Protein AF-A0AAV1FXI2-F1 (afdb_monomer)

InterPro domains:
  IPR043128 Reverse transcriptase/Diguanylate cyclase domain [G3DSA:3.30.70.270] (145-172)
  IPR043502 DNA/RNA polymerase superfamily [SSF56672] (122-181)

Foldseek 3Di:
DDDPPPPPFPWDWDFDWDDDVPQIDTDTDTDGPPDPDDDDDDVVCVSNVVDDDPDDDDPVNCCVVPVPVPDDLAADPDADEWAFDPDDDDDADDDDDPDPDDDCVVVVVVDPPDRWDWDWDDDPNDTDTDTPCVSVVVGTDDDDDDDDDPVRVVVVCPPPDDDDDDDNPPNVVNHHHDPNRD

Nearest PDB structures (foldseek):
  8xt3-assembly1_Lp  TM=1.790E-01  e=3.260E+00  Homo sapiens

Secondary structure (DSSP, 8-state):
-----------EEEEEEEEETTEEEEEEEEE-TT--S----HHHHHHTTSS-------HHHHHHH-TTTTSSS---SSPBPPPBPTT------------SS--TTTTTTTS-S---PEEEEEETTEEEEEE--HHHHHHB------PPPHHHHHHHTTT---------TTGGGGSPBPGGG-

Organism: Xyrichtys novacula (NCBI:txid13765)

Sequence (182 aa):
MDHCLAQVGHHSLSLESLCKGEQVIQEDLYVINDLHIALLSRPPSVKLNLVSRVDSVDKAEMEESYPELCQGLGKLQQPYTIKAKTRCYSFFRSLNIWSQSESPTKLKSQLNGILVWFCFCQKNGSVHICVDLTQLDKAVCREKYTLPSVEQTLGSLAGAQVFSKLDANRGFWQILLSPESA

Solvent-accessible surface area (backbone atoms only — not comparable to full-atom values): 12549 Å² total; per-residue (Å²): 137,85,75,94,63,81,74,79,64,79,62,49,79,45,81,43,79,48,73,55,90,92,46,74,46,80,47,82,40,77,47,58,82,92,64,91,68,92,82,79,55,68,71,62,34,39,76,62,68,75,47,78,85,88,76,82,89,48,72,68,61,46,40,70,76,36,55,72,80,72,47,82,66,59,72,54,94,60,61,47,71,72,48,66,45,99,87,61,75,93,77,82,66,89,80,84,82,86,78,94,70,89,73,76,69,79,57,58,79,74,49,87,81,74,70,62,56,73,47,79,46,77,56,97,91,40,83,40,84,42,72,65,50,70,69,56,60,72,32,41,54,80,80,86,78,82,73,76,51,72,67,57,54,52,58,76,46,62,90,64,89,80,88,86,89,85,79,72,76,65,56,76,73,16,51,43,64,27,80,93,56,103

Structure (mmCIF, N/CA/C/O backbone):
data_AF-A0AAV1FXI2-F1
#
_entry.id   AF-A0AAV1FXI2-F1
#
loop_
_atom_site.group_PDB
_atom_site.id
_atom_site.type_symbol
_atom_site.label_atom_id
_atom_site.label_alt_id
_atom_site.label_comp_id
_atom_site.label_asym_id
_atom_site.label_entity_id
_atom_site.label_seq_id
_atom_site.pdbx_PDB_ins_code
_atom_site.Cartn_x
_atom_site.Cartn_y
_atom_site.Cartn_z
_atom_site.occupancy
_atom_site.B_iso_or_equiv
_atom_site.auth_seq_id
_atom_site.auth_comp_id
_atom_site.auth_asym_id
_atom_site.auth_atom_id
_atom_site.pdbx_PDB_model_num
ATOM 1 N N . MET A 1 1 ? 12.561 19.015 -16.232 1.00 29.52 1 MET A N 1
ATOM 2 C CA . MET A 1 1 ? 12.193 20.301 -15.616 1.00 29.52 1 MET A CA 1
ATOM 3 C C . MET A 1 1 ? 11.199 19.985 -14.514 1.00 29.52 1 MET A C 1
ATOM 5 O O . MET A 1 1 ? 10.020 20.273 -14.619 1.00 29.52 1 MET A O 1
ATOM 9 N N . ASP A 1 2 ? 11.562 19.045 -13.646 1.00 32.09 2 ASP A N 1
ATOM 10 C CA . ASP A 1 2 ? 12.442 19.279 -12.490 1.00 32.09 2 AS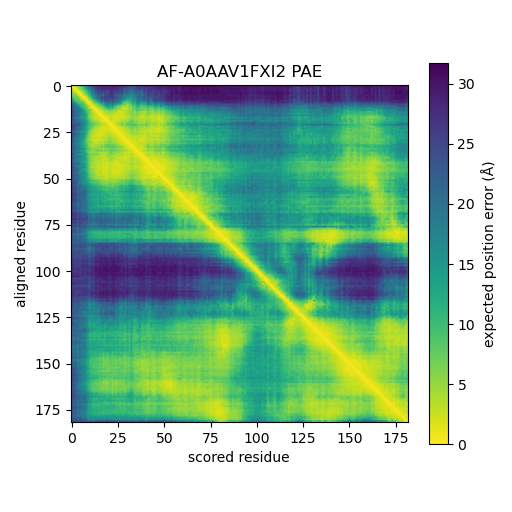P A CA 1
ATOM 11 C C . ASP A 1 2 ? 11.736 20.205 -11.534 1.00 32.09 2 ASP A C 1
ATOM 13 O O . ASP A 1 2 ? 11.795 21.405 -11.724 1.00 32.09 2 ASP A O 1
ATOM 17 N N . HIS A 1 3 ? 11.059 19.609 -10.560 1.00 26.67 3 HIS A N 1
ATOM 18 C CA . HIS A 1 3 ? 10.992 20.104 -9.197 1.00 26.67 3 HIS A CA 1
ATOM 19 C C . HIS A 1 3 ? 10.452 18.957 -8.335 1.00 26.67 3 HIS A C 1
ATOM 21 O O . HIS A 1 3 ? 9.265 18.869 -8.036 1.00 26.67 3 HIS A O 1
ATOM 27 N N . CYS A 1 4 ? 11.363 18.076 -7.905 1.00 29.17 4 CYS A N 1
ATOM 28 C CA . CYS A 1 4 ? 11.288 17.505 -6.562 1.00 29.17 4 CYS A CA 1
ATOM 29 C C . CYS A 1 4 ? 11.380 18.675 -5.573 1.00 29.17 4 CYS A C 1
ATOM 31 O O . CYS A 1 4 ? 12.429 18.931 -4.989 1.00 29.17 4 CYS A O 1
ATOM 33 N N . LEU A 1 5 ? 10.303 19.442 -5.445 1.00 26.62 5 LEU A N 1
ATOM 34 C CA . LEU A 1 5 ? 10.099 20.287 -4.290 1.00 26.62 5 LEU A CA 1
ATOM 35 C C . LEU A 1 5 ? 9.461 19.365 -3.265 1.00 26.62 5 LEU A C 1
ATOM 37 O O . LEU A 1 5 ? 8.271 19.068 -3.324 1.00 26.62 5 LEU A O 1
ATOM 41 N N . ALA A 1 6 ? 10.273 18.904 -2.318 1.00 31.06 6 ALA A N 1
ATOM 42 C CA . ALA A 1 6 ? 9.757 18.777 -0.972 1.00 31.06 6 ALA A CA 1
ATOM 43 C C . ALA A 1 6 ? 9.217 20.171 -0.623 1.00 31.06 6 ALA A C 1
ATOM 45 O O . ALA A 1 6 ? 9.979 21.056 -0.238 1.00 31.06 6 ALA A O 1
ATOM 46 N N . GLN A 1 7 ? 7.927 20.409 -0.879 1.00 29.94 7 GLN A N 1
ATOM 47 C CA . GLN A 1 7 ? 7.231 21.505 -0.237 1.00 29.94 7 GLN A CA 1
ATOM 48 C C . GLN A 1 7 ? 7.335 21.183 1.245 1.00 29.94 7 GLN A C 1
ATOM 50 O O . GLN A 1 7 ? 6.644 20.310 1.763 1.00 29.94 7 GLN A O 1
ATOM 55 N N . VAL A 1 8 ? 8.279 21.847 1.905 1.00 37.72 8 VAL A N 1
ATOM 56 C CA . VAL A 1 8 ? 8.239 22.057 3.341 1.00 37.72 8 VAL A CA 1
ATOM 57 C C . VAL A 1 8 ? 6.995 22.911 3.547 1.00 37.72 8 VAL A C 1
ATOM 59 O O . VAL A 1 8 ? 7.049 24.138 3.506 1.00 37.72 8 VAL A O 1
ATOM 62 N N . GLY A 1 9 ? 5.838 22.252 3.613 1.00 41.88 9 GLY A N 1
ATOM 63 C CA . GLY A 1 9 ? 4.614 22.890 4.045 1.00 41.88 9 GLY A CA 1
ATOM 64 C C . GLY A 1 9 ? 4.885 23.460 5.427 1.00 41.88 9 GLY A C 1
ATOM 65 O O . GLY A 1 9 ? 5.547 22.826 6.251 1.00 41.88 9 GLY A O 1
ATOM 66 N N . HIS A 1 10 ? 4.423 24.680 5.674 1.00 47.81 10 HIS A N 1
ATOM 67 C CA . HIS A 1 10 ? 4.333 25.213 7.025 1.00 47.81 10 HIS A CA 1
ATOM 68 C C . HIS A 1 10 ? 3.367 24.318 7.812 1.00 47.81 10 HIS A C 1
ATOM 70 O O . HIS A 1 10 ? 2.167 24.559 7.840 1.00 47.81 10 HIS A O 1
ATOM 76 N N . HIS A 1 11 ? 3.886 23.234 8.378 1.00 58.50 11 HIS A N 1
ATOM 77 C CA . HIS A 1 11 ? 3.138 22.326 9.226 1.00 58.50 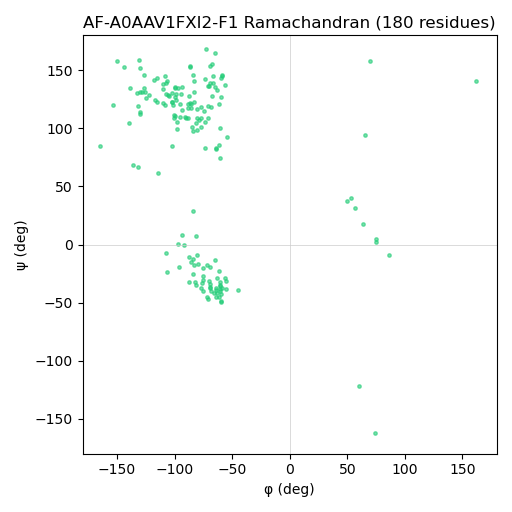11 HIS A CA 1
ATOM 78 C C . HIS A 1 11 ? 3.236 22.859 10.649 1.00 58.50 11 HIS A C 1
ATOM 80 O O . HIS A 1 11 ? 4.308 22.819 11.255 1.00 58.50 11 HIS A O 1
ATOM 86 N N . SER A 1 12 ? 2.139 23.395 11.177 1.00 68.88 12 SER A N 1
ATOM 87 C CA . SER A 1 12 ? 2.042 23.675 12.606 1.00 68.88 12 SER A CA 1
ATOM 88 C C . SER A 1 12 ? 1.530 22.428 13.315 1.00 68.88 12 SER A C 1
ATOM 90 O O . SER A 1 12 ? 0.505 21.861 12.932 1.00 68.88 12 SER A O 1
ATOM 92 N N . LEU A 1 13 ? 2.269 22.015 14.338 1.00 77.12 13 LEU A N 1
ATOM 93 C CA . LEU A 1 13 ? 1.831 21.038 15.323 1.00 77.12 13 LEU A CA 1
ATOM 94 C C . LEU A 1 13 ? 1.070 21.778 16.420 1.00 77.12 13 LEU A C 1
ATOM 96 O O . LEU A 1 13 ? 1.626 22.685 17.042 1.00 77.12 13 LEU A O 1
ATOM 100 N N . SER A 1 14 ? -0.183 21.402 16.648 1.00 78.19 14 SER A N 1
ATOM 101 C CA . SER A 1 14 ? -1.001 21.937 17.738 1.00 78.19 14 SER A CA 1
ATOM 102 C C . SER A 1 14 ? -1.678 20.797 18.485 1.00 78.19 14 SER A C 1
ATOM 104 O O . SER A 1 14 ? -2.303 19.938 17.867 1.00 78.19 14 SER A O 1
ATOM 106 N N . LEU A 1 15 ? -1.567 20.795 19.812 1.00 81.88 15 LEU A N 1
ATOM 107 C CA . LEU A 1 15 ? -2.304 19.861 20.655 1.00 81.88 15 LEU A CA 1
ATOM 108 C C . LEU A 1 15 ? -3.728 20.386 20.827 1.00 81.88 15 LEU A C 1
ATOM 110 O O . LEU A 1 15 ? -3.930 21.456 21.398 1.00 81.88 15 LEU A O 1
ATOM 114 N N . GLU A 1 16 ? -4.701 19.632 20.337 1.00 83.94 16 GLU A N 1
ATOM 115 C CA . GLU A 1 16 ? -6.100 20.052 20.306 1.00 83.94 16 GLU A CA 1
ATOM 116 C C . GLU A 1 16 ? -7.015 18.961 20.860 1.00 83.94 16 GLU A C 1
ATOM 118 O O . GLU A 1 16 ? -6.664 17.777 20.922 1.00 83.94 16 GLU A O 1
ATOM 123 N N . SER A 1 17 ? -8.210 19.375 21.285 1.00 86.62 17 SER A N 1
ATOM 124 C CA . SER A 1 17 ? -9.221 18.459 21.816 1.00 86.62 17 SER A CA 1
ATOM 125 C C . SER A 1 17 ? -10.203 18.047 20.722 1.00 86.62 17 SER A C 1
ATOM 127 O O . SER A 1 17 ? -10.894 18.885 20.147 1.00 86.62 17 SER A O 1
ATOM 129 N N . LEU A 1 18 ? -10.297 16.747 20.455 1.00 87.19 18 LEU A N 1
ATOM 130 C CA . LEU A 1 18 ? -11.258 16.157 19.525 1.00 87.19 18 LEU A CA 1
ATOM 131 C C . LEU A 1 18 ? -12.435 15.578 20.308 1.00 87.19 18 LEU A C 1
ATOM 133 O O . LEU A 1 18 ? -12.232 14.874 21.300 1.00 87.19 18 LEU A O 1
ATOM 137 N N . CYS A 1 19 ? -13.660 15.828 19.847 1.00 88.81 19 CYS A N 1
ATOM 138 C CA . CYS A 1 19 ? -14.868 15.344 20.506 1.00 88.81 19 CYS A CA 1
ATOM 139 C C . CYS A 1 19 ? -15.795 14.563 19.565 1.00 88.81 19 CYS A C 1
ATOM 141 O O . CYS A 1 19 ? -15.922 14.866 18.378 1.00 88.81 19 CYS A O 1
ATOM 143 N N . LYS A 1 20 ? -16.468 13.548 20.115 1.00 87.31 20 LYS A N 1
ATOM 144 C CA . LYS A 1 20 ? -17.561 12.809 19.468 1.00 87.31 20 LYS A CA 1
ATOM 145 C C . LYS A 1 20 ? -18.641 12.526 20.509 1.00 87.31 20 LYS A C 1
ATOM 147 O O . LYS A 1 20 ? -18.485 11.638 21.347 1.00 87.31 20 LYS A O 1
ATOM 152 N N . GLY A 1 21 ? -19.745 13.269 20.449 1.00 87.00 21 GLY A N 1
ATOM 153 C CA . GLY A 1 21 ? -20.761 13.224 21.504 1.00 87.00 21 GLY A CA 1
ATOM 154 C C . GLY A 1 21 ? -20.153 13.652 22.841 1.00 87.00 21 GLY A C 1
ATOM 155 O O . GLY A 1 21 ? -19.602 14.743 22.938 1.00 87.00 21 GLY A O 1
ATOM 156 N N . GLU A 1 22 ? -20.209 12.777 23.845 1.00 87.19 22 GLU A N 1
ATOM 157 C CA . GLU A 1 22 ? -19.657 13.026 25.187 1.00 87.19 22 GLU A CA 1
ATOM 158 C C . GLU A 1 22 ? -18.170 12.651 25.327 1.00 87.19 22 GLU A C 1
ATOM 160 O O . GLU A 1 22 ? -17.536 12.983 26.326 1.00 87.19 22 GLU A O 1
ATOM 165 N N . GLN A 1 23 ? -17.589 11.958 24.342 1.00 85.81 23 GLN A N 1
ATOM 166 C CA . GLN A 1 23 ? -16.185 11.549 24.392 1.00 85.81 23 GLN A CA 1
ATOM 167 C C . GLN A 1 23 ? -15.276 12.683 23.929 1.00 85.81 23 GLN A C 1
ATOM 169 O O . GLN A 1 23 ? -15.488 13.241 22.853 1.00 85.81 23 GLN A O 1
ATOM 174 N N . VAL A 1 24 ? -14.239 12.972 24.719 1.00 90.44 24 VAL A N 1
ATOM 175 C CA . VAL A 1 24 ? -13.224 13.993 24.436 1.00 90.44 24 VAL A CA 1
ATOM 176 C C . VAL A 1 24 ? -11.838 13.370 24.557 1.00 90.44 24 VAL A C 1
ATOM 178 O O . VAL A 1 24 ? -11.544 12.689 25.540 1.00 90.44 24 VAL A O 1
ATOM 181 N N . ILE A 1 25 ? -10.988 13.597 23.559 1.00 89.31 25 ILE A N 1
ATOM 182 C CA . ILE A 1 25 ? -9.597 13.130 23.527 1.00 89.31 25 ILE A CA 1
ATOM 183 C C . ILE A 1 25 ? -8.668 14.293 23.175 1.00 89.31 25 ILE A C 1
ATOM 185 O O . ILE A 1 25 ? -9.077 15.205 22.463 1.00 89.31 25 ILE A O 1
ATOM 189 N N . GLN A 1 26 ? -7.421 14.250 23.641 1.00 89.50 26 GLN A N 1
ATOM 190 C CA . GLN A 1 26 ? -6.379 15.202 23.247 1.00 89.50 26 GLN A CA 1
ATOM 191 C C . GLN A 1 26 ? -5.376 14.515 22.330 1.00 89.50 26 GLN A C 1
ATOM 193 O O . GLN A 1 26 ? -4.890 13.429 22.658 1.00 89.50 26 GLN A O 1
ATOM 198 N N . GLU A 1 27 ? -5.092 15.129 21.187 1.00 88.12 27 GLU A N 1
ATOM 199 C CA . GLU A 1 27 ? -4.187 14.589 20.172 1.00 88.12 27 GLU A CA 1
ATOM 200 C C . GLU A 1 27 ? -3.392 15.706 19.497 1.00 88.12 27 GLU A C 1
ATOM 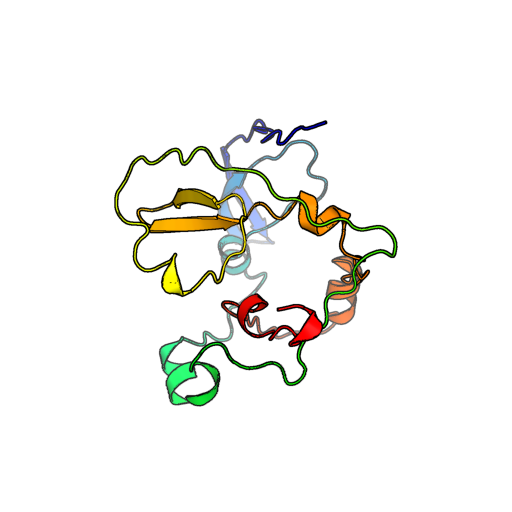202 O O . GLU A 1 27 ? -3.849 16.848 19.390 1.00 88.12 27 GLU A O 1
ATOM 207 N N . ASP A 1 28 ? -2.208 15.346 19.008 1.00 88.06 28 ASP A N 1
ATOM 208 C CA . ASP A 1 28 ? -1.392 16.229 18.186 1.00 88.06 28 ASP A CA 1
ATOM 209 C C . ASP A 1 28 ? -2.000 16.322 16.782 1.00 88.06 28 ASP A C 1
ATOM 211 O O . ASP A 1 28 ? -2.056 15.339 16.033 1.00 88.06 28 ASP A O 1
ATOM 215 N N . LEU A 1 29 ? -2.461 17.514 16.413 1.00 86.00 29 LEU A N 1
ATOM 216 C CA . LEU A 1 29 ? -2.959 17.806 15.077 1.00 86.00 29 LEU A CA 1
ATOM 217 C C . LEU A 1 29 ? -1.850 18.386 14.209 1.00 86.00 29 LEU A C 1
ATOM 219 O O . LEU A 1 29 ? -1.110 19.289 14.601 1.00 86.00 29 LEU A O 1
ATOM 223 N N . TYR A 1 30 ? -1.790 17.878 12.982 1.00 87.00 30 TYR A N 1
ATOM 224 C CA . TYR A 1 30 ? -0.957 18.423 11.924 1.00 87.00 30 TYR A CA 1
ATOM 225 C C . TYR A 1 30 ? -1.832 19.274 11.017 1.00 87.00 30 TYR A C 1
ATOM 227 O O . TYR A 1 30 ? -2.674 18.748 10.285 1.00 87.00 30 TYR A O 1
ATOM 235 N N . VAL A 1 31 ? -1.625 20.587 11.050 1.00 83.75 31 VAL A N 1
ATOM 236 C CA . VAL A 1 31 ? -2.315 21.496 10.134 1.00 83.75 31 VAL A CA 1
ATOM 237 C C . VAL A 1 31 ? -1.550 21.523 8.817 1.00 83.75 31 VAL A C 1
ATOM 239 O O . VAL A 1 31 ? -0.351 21.807 8.770 1.00 83.75 31 VAL A O 1
ATOM 242 N N . ILE A 1 32 ? -2.247 21.181 7.738 1.00 85.69 32 ILE A N 1
ATOM 243 C CA . ILE A 1 32 ? -1.722 21.221 6.376 1.00 85.69 32 ILE A CA 1
ATOM 244 C C . ILE A 1 32 ? -2.532 22.272 5.622 1.00 85.69 32 ILE A C 1
ATOM 246 O O . ILE A 1 32 ? -3.758 22.181 5.558 1.00 85.69 32 ILE A O 1
ATOM 250 N N . ASN A 1 33 ? -1.843 23.270 5.068 1.00 82.25 33 ASN A N 1
ATOM 251 C CA . ASN A 1 33 ? -2.479 24.289 4.237 1.00 82.25 33 ASN A CA 1
ATOM 252 C C . ASN A 1 33 ? -3.151 23.633 3.022 1.00 82.25 33 ASN A C 1
ATOM 254 O O . ASN A 1 33 ? -2.630 22.661 2.476 1.00 82.25 33 ASN A O 1
ATOM 258 N N . ASP A 1 34 ? -4.306 24.164 2.621 1.00 85.38 34 ASP A N 1
ATOM 259 C CA . ASP A 1 34 ? -5.096 23.694 1.472 1.00 85.38 34 ASP A CA 1
ATOM 260 C C . ASP A 1 34 ? -5.656 22.261 1.599 1.00 85.38 34 ASP A C 1
ATOM 262 O O . ASP A 1 34 ? -6.090 21.650 0.618 1.00 85.38 34 ASP A O 1
ATOM 266 N N . LEU A 1 35 ? -5.702 21.707 2.816 1.00 81.94 35 LEU A N 1
ATOM 267 C CA . LEU A 1 35 ? -6.336 20.415 3.063 1.00 81.94 35 LEU A CA 1
ATOM 268 C C . LEU A 1 35 ? -7.865 20.563 3.136 1.00 81.94 35 LEU A C 1
ATOM 270 O O . LEU A 1 35 ? -8.417 21.041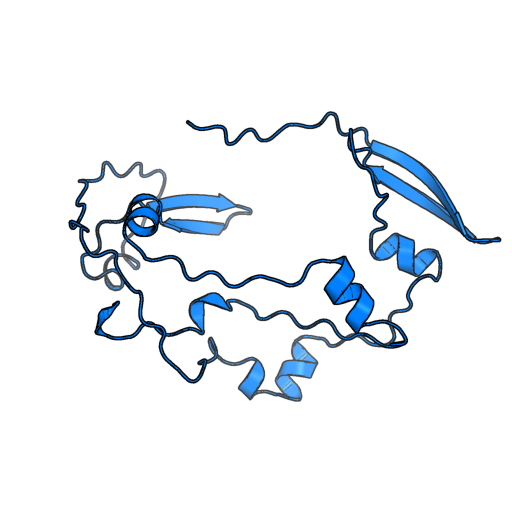 4.123 1.00 81.94 35 LEU A O 1
ATOM 274 N N . HIS A 1 36 ? -8.564 20.098 2.100 1.00 81.31 36 HIS A N 1
ATOM 275 C CA . HIS A 1 36 ? -10.029 20.166 2.027 1.00 81.31 36 HIS A CA 1
ATOM 276 C C . HIS A 1 36 ? -10.763 19.144 2.912 1.00 81.31 36 HIS A C 1
ATOM 278 O O . HIS A 1 36 ? -11.946 19.325 3.195 1.00 81.31 36 HIS A O 1
ATOM 284 N N . ILE A 1 37 ? -10.096 18.062 3.328 1.00 82.19 37 ILE A N 1
ATOM 285 C CA . ILE A 1 37 ? -10.697 16.973 4.109 1.00 82.19 37 ILE A CA 1
ATOM 286 C C . ILE A 1 37 ? -9.800 16.663 5.303 1.00 82.19 37 ILE A C 1
ATOM 288 O O . ILE A 1 37 ? -8.653 16.251 5.134 1.00 82.19 37 ILE A O 1
ATOM 292 N N . ALA A 1 38 ? -10.340 16.816 6.512 1.00 84.12 38 ALA A N 1
ATOM 293 C CA . ALA A 1 38 ? -9.650 16.413 7.728 1.00 84.12 38 ALA A CA 1
ATOM 294 C C . ALA A 1 38 ? -9.511 14.8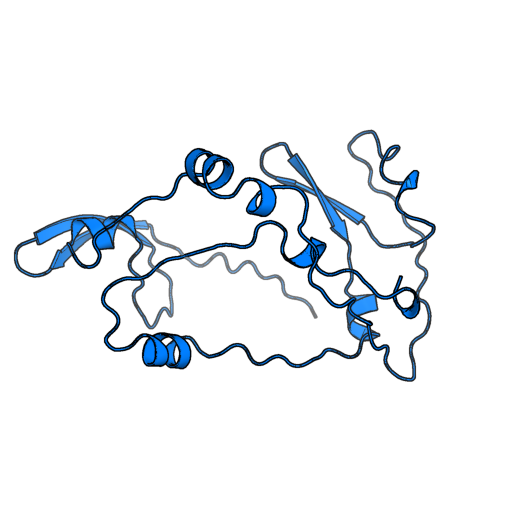84 7.775 1.00 84.12 38 ALA A C 1
ATOM 296 O O . ALA A 1 38 ? -10.493 14.152 7.638 1.00 84.12 38 ALA A O 1
ATOM 297 N N . LEU A 1 39 ? -8.287 14.403 7.983 1.00 86.75 39 LEU A N 1
ATOM 298 C CA . LEU A 1 39 ? -7.995 12.980 8.110 1.00 86.75 39 LEU A CA 1
ATOM 299 C C . LEU A 1 39 ? -7.734 12.641 9.572 1.00 86.75 39 LEU A C 1
ATOM 301 O O . LEU A 1 39 ? -6.884 13.250 10.218 1.00 86.75 39 LEU A O 1
ATOM 305 N N . LEU A 1 40 ? -8.442 11.633 10.076 1.00 87.62 40 LEU A N 1
ATOM 306 C CA . LEU A 1 40 ? -8.230 11.119 11.419 1.00 87.62 40 LEU A CA 1
ATOM 307 C C . LEU A 1 40 ? -7.374 9.855 11.359 1.00 87.62 40 LEU A C 1
ATOM 309 O O . LEU A 1 40 ? -7.685 8.904 10.640 1.00 87.62 40 LEU A O 1
ATOM 313 N N . SER A 1 41 ? -6.283 9.833 12.120 1.00 87.12 41 SER A N 1
ATOM 314 C CA . SER A 1 41 ? -5.426 8.654 12.190 1.00 87.12 41 SER A CA 1
ATOM 315 C C . SER A 1 41 ? -6.096 7.529 12.993 1.00 87.12 41 SER A C 1
ATOM 317 O O . SER A 1 41 ? -7.128 7.705 13.653 1.00 87.12 41 SER A O 1
ATOM 319 N N . ARG A 1 42 ? -5.517 6.325 12.929 1.00 85.00 42 ARG A N 1
ATOM 320 C CA . ARG A 1 42 ? -6.075 5.147 13.605 1.00 85.00 42 ARG A CA 1
ATOM 321 C C . ARG A 1 42 ? -6.193 5.321 15.131 1.00 85.00 42 ARG A C 1
ATOM 323 O O . ARG A 1 42 ? -7.271 5.022 15.636 1.00 85.00 42 ARG A O 1
ATOM 330 N N . PRO A 1 43 ? -5.161 5.763 15.881 1.00 88.00 43 PRO A N 1
ATOM 331 C CA . PRO A 1 43 ? -5.262 5.824 17.343 1.00 88.00 43 PRO A CA 1
ATOM 332 C C . PRO A 1 43 ? -6.398 6.737 17.852 1.00 88.00 43 PRO A C 1
ATOM 334 O O . PRO A 1 43 ? -7.212 6.248 18.637 1.00 88.00 43 PRO A O 1
ATOM 337 N N . PRO A 1 44 ? -6.556 7.983 17.362 1.00 88.88 44 PRO A N 1
ATOM 338 C CA . PRO A 1 44 ? -7.694 8.837 17.707 1.00 88.88 44 PRO A CA 1
ATOM 339 C C . PRO A 1 44 ? -9.045 8.231 17.304 1.00 88.88 44 PRO A C 1
ATOM 341 O O . PRO A 1 44 ? -10.000 8.289 18.074 1.00 88.88 44 PRO A O 1
ATOM 344 N N . SER A 1 45 ? -9.124 7.592 16.128 1.00 90.38 45 SER A N 1
ATOM 345 C CA . SER A 1 45 ? -10.358 6.943 15.653 1.00 90.38 45 SER A CA 1
ATOM 346 C C . SER A 1 45 ? -10.830 5.827 16.586 1.00 90.38 45 SER A C 1
ATOM 348 O O . SER A 1 45 ? -12.030 5.672 16.811 1.00 90.38 45 SER A O 1
ATOM 350 N N . VAL A 1 46 ? -9.891 5.062 17.148 1.00 89.62 46 VAL A N 1
ATOM 351 C CA . VAL A 1 46 ? -10.195 4.010 18.126 1.00 89.62 46 VAL A CA 1
ATOM 352 C C . VAL A 1 46 ? -10.602 4.616 19.467 1.00 89.62 46 VAL A C 1
ATOM 354 O O . VAL A 1 46 ? -11.611 4.203 20.031 1.00 89.62 46 VAL A O 1
ATOM 357 N N . LYS A 1 47 ? -9.879 5.633 19.957 1.00 89.88 47 LYS A N 1
ATOM 358 C CA . LYS A 1 47 ? -10.214 6.312 21.222 1.00 89.88 47 LYS A CA 1
ATOM 359 C C . LYS A 1 47 ? -11.602 6.972 21.188 1.00 89.88 47 LYS A C 1
ATOM 361 O O . LYS A 1 47 ? -12.312 6.928 22.184 1.00 89.88 47 LYS A O 1
ATOM 366 N N . LEU A 1 48 ? -12.008 7.521 20.039 1.00 90.19 48 LEU A N 1
ATOM 367 C CA . LEU A 1 48 ? -13.348 8.084 19.799 1.00 90.19 48 LEU A CA 1
ATOM 368 C C . LEU A 1 48 ? -14.412 7.028 19.455 1.00 90.19 48 LEU A C 1
ATOM 370 O O . LEU A 1 48 ? -15.521 7.375 19.037 1.00 90.19 48 LEU A O 1
ATOM 374 N N . ASN A 1 49 ? -14.087 5.735 19.553 1.00 89.56 49 ASN A N 1
ATOM 375 C CA . ASN A 1 49 ? -14.986 4.632 19.210 1.00 89.56 49 ASN A CA 1
ATOM 376 C C . ASN A 1 49 ? -15.631 4.796 17.818 1.00 89.56 49 ASN A C 1
ATOM 378 O O . ASN A 1 49 ? -16.822 4.547 17.627 1.00 89.56 49 ASN A O 1
ATOM 382 N N . LEU A 1 50 ? -14.878 5.315 16.843 1.00 88.19 50 LEU A N 1
ATOM 383 C CA . LEU A 1 50 ? -15.291 5.364 15.435 1.00 88.19 50 LEU A CA 1
ATOM 384 C C . LEU A 1 50 ? -15.033 4.022 14.752 1.00 88.19 50 LEU A C 1
ATOM 386 O O . LEU A 1 50 ? -15.811 3.603 13.904 1.00 88.19 50 LEU A O 1
ATOM 390 N N . VAL A 1 51 ? -13.952 3.352 15.149 1.00 88.56 51 VAL A N 1
ATOM 391 C CA . VAL A 1 51 ? -13.574 2.018 14.684 1.00 88.56 51 VAL A CA 1
ATOM 392 C C . VAL A 1 51 ? -13.072 1.227 15.885 1.00 88.56 51 VAL A C 1
ATOM 394 O O . VAL A 1 51 ? -12.269 1.738 16.662 1.00 88.56 51 VAL A O 1
ATOM 397 N N . SER A 1 52 ? -13.503 -0.022 16.029 1.00 87.69 52 SER A N 1
ATOM 398 C CA . SER A 1 52 ? -12.967 -0.955 17.020 1.00 87.69 52 SER A CA 1
ATOM 399 C C . SER A 1 52 ? -12.094 -2.006 16.334 1.00 87.69 52 SER A C 1
ATOM 401 O O . SER A 1 52 ? -12.389 -2.474 15.233 1.00 87.69 52 SER A O 1
ATOM 403 N N . ARG A 1 53 ? -10.975 -2.373 16.968 1.00 84.06 53 ARG A N 1
ATOM 404 C CA . ARG A 1 53 ? -10.162 -3.504 16.509 1.00 84.06 53 ARG A CA 1
ATOM 405 C C . ARG A 1 53 ? -10.826 -4.779 17.012 1.00 84.06 53 ARG A C 1
ATOM 407 O O . ARG A 1 53 ? -10.817 -5.028 18.210 1.00 84.06 53 ARG A O 1
ATOM 414 N N . VAL A 1 54 ? -11.422 -5.529 16.092 1.00 86.00 54 VAL A N 1
ATOM 415 C CA . VAL A 1 54 ? -12.070 -6.813 16.396 1.00 86.00 54 VAL A CA 1
ATOM 416 C C . VAL A 1 54 ? -11.026 -7.903 16.613 1.00 86.00 54 VAL A C 1
ATOM 418 O O . VAL A 1 54 ? -11.173 -8.703 17.526 1.00 86.00 54 VAL A O 1
ATOM 421 N N . ASP A 1 55 ? -9.964 -7.898 15.802 1.00 83.44 55 ASP A N 1
ATOM 422 C CA . ASP A 1 55 ? -8.922 -8.917 15.854 1.00 83.44 55 ASP A CA 1
ATOM 423 C C . ASP A 1 55 ? -7.547 -8.367 15.428 1.00 83.44 55 ASP A C 1
ATOM 425 O O . ASP A 1 55 ? -7.437 -7.339 14.735 1.00 83.44 55 ASP A O 1
ATOM 429 N N . SER A 1 56 ? -6.487 -9.042 15.862 1.00 82.75 56 SER A N 1
ATOM 430 C CA . SER A 1 56 ? -5.103 -8.816 15.457 1.00 82.75 56 SER A CA 1
ATOM 431 C C . SER A 1 56 ? -4.448 -10.121 15.058 1.00 82.75 56 SER A C 1
ATOM 433 O O . SER A 1 56 ? -4.150 -10.927 15.922 1.00 82.75 56 SER A O 1
ATOM 435 N N . VAL A 1 57 ? -4.130 -10.259 13.773 1.00 80.38 57 VAL A N 1
ATOM 436 C CA . VAL A 1 57 ? -3.304 -11.370 13.302 1.00 80.38 57 VAL A CA 1
ATOM 437 C C . VAL A 1 57 ? -1.837 -10.995 13.456 1.00 80.38 57 VAL A C 1
ATOM 439 O O . VAL A 1 57 ? -1.371 -10.037 12.821 1.00 80.38 57 VAL A O 1
ATOM 442 N N . ASP A 1 58 ? -1.121 -11.750 14.281 1.00 83.44 58 ASP A N 1
ATOM 443 C CA . ASP A 1 58 ? 0.327 -11.637 14.402 1.00 83.44 58 ASP A CA 1
ATOM 444 C C . ASP A 1 58 ? 1.039 -12.498 13.356 1.00 83.44 58 ASP A C 1
ATOM 446 O O . ASP A 1 58 ? 0.541 -13.520 12.881 1.00 83.44 58 ASP A O 1
ATOM 450 N N . LYS A 1 59 ? 2.259 -12.092 12.986 1.00 79.19 59 LYS A N 1
ATOM 451 C CA . LYS A 1 59 ? 3.044 -12.809 11.970 1.00 79.19 59 LYS A CA 1
ATOM 452 C C . LYS A 1 59 ? 3.305 -14.266 12.367 1.00 79.19 59 LYS A C 1
ATOM 454 O O . LYS A 1 59 ? 3.275 -15.128 11.500 1.00 79.19 59 LYS A O 1
ATOM 459 N N . ALA A 1 60 ? 3.544 -14.521 13.655 1.00 82.81 60 ALA A N 1
ATOM 460 C CA . ALA A 1 60 ? 3.816 -15.860 14.173 1.00 82.81 60 ALA A CA 1
ATOM 461 C C . ALA A 1 60 ? 2.607 -16.795 14.004 1.00 82.81 60 ALA A C 1
ATOM 463 O O . ALA A 1 60 ? 2.756 -17.898 13.490 1.00 82.81 60 ALA A O 1
ATOM 464 N N . GLU A 1 61 ? 1.406 -16.318 14.339 1.00 82.94 61 GLU A N 1
ATOM 465 C CA . GLU A 1 61 ? 0.159 -17.073 14.163 1.00 82.94 61 GLU A CA 1
ATOM 466 C C . GLU A 1 61 ? -0.127 -17.346 12.683 1.00 82.94 61 GLU A C 1
ATOM 468 O O . GLU A 1 61 ? -0.589 -18.427 12.312 1.00 82.94 61 GLU A O 1
ATOM 473 N N . MET A 1 62 ? 0.188 -16.376 11.818 1.00 81.69 62 MET A N 1
ATOM 474 C CA . MET A 1 62 ? 0.035 -16.531 10.374 1.00 81.69 62 MET A CA 1
ATOM 475 C C . MET A 1 62 ? 1.032 -17.540 9.791 1.00 81.69 62 MET A C 1
ATOM 477 O O . MET A 1 62 ? 0.673 -18.290 8.890 1.00 81.69 62 MET A O 1
ATOM 481 N N . GLU A 1 63 ? 2.265 -17.578 10.300 1.00 83.31 63 GLU A N 1
ATOM 482 C CA . GLU A 1 63 ? 3.287 -18.565 9.922 1.00 83.31 63 GLU A CA 1
ATOM 483 C C . GLU A 1 63 ? 2.947 -19.977 10.412 1.00 83.31 63 GLU A C 1
ATOM 485 O O . GLU A 1 63 ? 3.232 -20.943 9.707 1.00 83.31 63 GLU A O 1
ATOM 490 N N . GLU A 1 64 ? 2.310 -20.105 11.576 1.00 85.81 64 GLU A N 1
ATOM 491 C CA . GLU A 1 64 ? 1.823 -21.386 12.094 1.00 85.81 64 GLU A CA 1
ATOM 492 C C . GLU A 1 64 ? 0.613 -21.894 11.300 1.00 85.81 64 GLU A C 1
ATOM 494 O O . GLU A 1 64 ? 0.579 -23.049 10.874 1.00 85.81 64 GLU A O 1
ATOM 499 N N . SER A 1 65 ? -0.364 -21.019 11.055 1.00 87.81 65 SER A N 1
ATOM 500 C CA . SER A 1 65 ? -1.616 -21.381 10.380 1.00 87.81 65 SER A CA 1
ATOM 501 C C . SER A 1 65 ? -1.447 -21.551 8.867 1.00 87.81 65 SER A C 1
ATOM 503 O O . SER A 1 65 ? -2.127 -22.371 8.252 1.00 87.81 65 SER A O 1
ATOM 505 N N . TYR A 1 66 ? -0.544 -20.778 8.254 1.00 85.44 66 TYR A N 1
ATOM 506 C CA . TYR A 1 66 ? -0.300 -20.746 6.810 1.00 85.44 66 TYR A CA 1
ATOM 507 C C . TYR A 1 66 ? 1.207 -20.726 6.503 1.00 85.44 66 TYR A C 1
ATOM 509 O O . TYR A 1 66 ? 1.731 -19.736 5.977 1.00 85.44 66 TYR A O 1
ATOM 517 N N . PRO A 1 67 ? 1.925 -21.828 6.774 1.00 81.88 67 PRO A N 1
ATOM 518 C CA . PRO A 1 67 ? 3.380 -21.873 6.645 1.00 81.88 67 PRO A CA 1
ATOM 519 C C . PRO A 1 67 ? 3.869 -21.583 5.222 1.00 81.88 67 PRO A C 1
ATOM 521 O O . PRO A 1 67 ? 4.915 -20.965 5.053 1.00 81.88 67 PRO A O 1
ATOM 524 N N . GLU A 1 68 ? 3.109 -21.962 4.191 1.00 80.62 68 GLU A N 1
ATOM 525 C CA . GLU A 1 68 ? 3.465 -21.694 2.790 1.00 80.62 68 GLU A CA 1
ATOM 526 C C . GLU A 1 68 ? 3.239 -20.231 2.372 1.00 80.62 68 GLU A C 1
ATOM 528 O O . GLU A 1 68 ? 3.932 -19.732 1.488 1.00 80.62 68 GLU A O 1
ATOM 533 N N . LEU A 1 69 ? 2.305 -19.519 3.014 1.00 77.56 69 LEU A N 1
ATOM 534 C CA . LEU A 1 69 ? 1.936 -18.145 2.647 1.00 77.56 69 LEU A CA 1
ATOM 535 C C . LEU A 1 69 ? 3.051 -17.143 2.976 1.00 77.56 69 LEU A C 1
ATOM 537 O O . LEU A 1 69 ? 3.228 -16.144 2.279 1.00 77.56 69 LEU A O 1
ATOM 541 N N . CYS A 1 70 ? 3.811 -17.423 4.033 1.00 69.00 70 CYS A N 1
ATOM 542 C CA . CYS A 1 70 ? 4.874 -16.558 4.541 1.00 69.00 70 CYS A CA 1
ATOM 543 C C . CYS A 1 70 ? 6.278 -16.950 4.048 1.00 69.00 70 CYS A C 1
ATOM 545 O O . CYS A 1 70 ? 7.259 -16.310 4.439 1.00 69.00 70 CYS A O 1
ATOM 547 N N . GLN A 1 71 ? 6.406 -17.993 3.221 1.00 71.44 71 GLN A N 1
ATOM 548 C CA . GLN A 1 71 ? 7.699 -18.512 2.773 1.00 71.44 71 GLN A CA 1
ATOM 549 C C . GLN A 1 71 ? 8.090 -18.012 1.377 1.00 71.44 71 GLN A C 1
ATOM 551 O O . GLN A 1 71 ? 7.367 -18.142 0.391 1.00 71.44 71 GLN A O 1
ATOM 556 N N . GLY A 1 72 ? 9.314 -17.488 1.277 1.00 72.38 72 GLY A N 1
ATOM 557 C CA . GLY A 1 72 ? 9.887 -17.011 0.020 1.00 72.38 72 GLY A CA 1
ATOM 558 C C . GLY A 1 72 ? 9.301 -15.678 -0.452 1.00 72.38 72 GLY A C 1
ATOM 559 O O . GLY A 1 72 ? 8.744 -14.904 0.319 1.00 72.38 72 GLY A O 1
ATOM 560 N N . LEU A 1 73 ? 9.495 -15.377 -1.738 1.00 68.50 73 LEU A N 1
ATOM 561 C CA . LEU A 1 73 ? 8.916 -14.186 -2.363 1.00 68.50 73 LEU A CA 1
ATOM 562 C C . LEU A 1 73 ? 7.472 -14.430 -2.822 1.00 68.50 73 LEU A C 1
ATOM 564 O O . LEU A 1 73 ? 6.793 -13.472 -3.137 1.00 68.50 73 LEU A O 1
ATOM 568 N N . GLY A 1 74 ? 6.989 -15.674 -2.867 1.00 70.56 74 GLY A N 1
ATOM 569 C CA . GLY A 1 74 ? 5.799 -16.012 -3.648 1.00 70.56 74 GLY A CA 1
ATOM 570 C C . GLY A 1 74 ? 6.070 -15.926 -5.158 1.00 70.56 74 GLY A C 1
ATOM 571 O O . GLY A 1 74 ? 7.031 -15.299 -5.609 1.00 70.56 74 GLY A O 1
ATOM 572 N N . LYS A 1 75 ? 5.256 -16.612 -5.962 1.00 69.38 75 LYS A N 1
ATOM 573 C CA . LYS A 1 75 ? 5.316 -16.548 -7.430 1.00 69.38 75 LYS A CA 1
ATOM 574 C C . LYS A 1 75 ? 3.916 -16.290 -7.957 1.00 69.38 75 LYS A C 1
ATOM 576 O O . LYS A 1 75 ? 3.044 -17.146 -7.818 1.00 69.38 75 LYS A O 1
ATOM 581 N N . LEU A 1 76 ? 3.703 -15.129 -8.570 1.00 77.94 76 LEU A N 1
ATOM 582 C CA . LEU A 1 76 ? 2.492 -14.917 -9.357 1.00 77.94 76 LEU A CA 1
ATOM 583 C C . LEU A 1 76 ? 2.567 -15.791 -10.615 1.00 77.94 76 LEU A C 1
ATOM 585 O O . LEU A 1 76 ? 3.635 -15.957 -11.201 1.00 77.94 76 LEU A O 1
ATOM 589 N N . GLN A 1 77 ? 1.442 -16.407 -10.989 1.00 71.25 77 GLN A N 1
ATOM 590 C CA . GLN A 1 77 ? 1.427 -17.538 -11.927 1.00 71.25 77 GLN A CA 1
ATOM 591 C C . GLN A 1 77 ? 1.960 -17.226 -13.331 1.00 71.25 77 GLN A C 1
ATOM 593 O O . GLN A 1 77 ? 2.361 -18.147 -14.038 1.00 71.25 77 GLN A O 1
ATOM 598 N N . GLN A 1 78 ? 1.961 -15.962 -13.753 1.00 83.00 78 GLN A N 1
ATOM 599 C CA . GLN A 1 78 ? 2.329 -15.587 -15.114 1.00 83.00 78 GLN A CA 1
ATOM 600 C C . GLN A 1 78 ? 3.503 -14.605 -15.114 1.00 83.00 78 GLN A C 1
ATOM 602 O O . GLN A 1 78 ? 3.439 -13.592 -14.411 1.00 83.00 78 GLN A O 1
ATOM 607 N N . PRO A 1 79 ? 4.569 -14.884 -15.890 1.00 86.75 79 PRO A N 1
ATOM 608 C CA . PRO A 1 79 ? 5.642 -13.927 -16.081 1.00 86.75 79 PRO A CA 1
ATOM 609 C C . PRO A 1 79 ? 5.127 -12.709 -16.854 1.00 86.75 79 PRO A C 1
ATOM 611 O O . PRO A 1 79 ? 4.287 -12.820 -17.747 1.00 86.75 79 PRO A O 1
ATOM 614 N N . TYR A 1 80 ? 5.653 -11.541 -16.518 1.00 88.81 80 TYR A N 1
ATOM 615 C CA . TYR A 1 80 ? 5.319 -10.276 -17.143 1.00 88.81 80 TYR A CA 1
ATOM 616 C C . TYR A 1 80 ? 6.313 -9.945 -18.259 1.00 88.81 80 TYR A C 1
ATOM 618 O O . TYR A 1 80 ? 7.528 -9.952 -18.051 1.00 88.81 80 TYR A O 1
ATOM 626 N N . THR A 1 81 ? 5.793 -9.616 -19.440 1.00 90.56 81 THR A N 1
ATOM 627 C CA . THR A 1 81 ? 6.597 -9.189 -20.591 1.00 90.56 81 THR A CA 1
ATOM 628 C C . THR A 1 81 ? 6.545 -7.671 -20.736 1.00 90.56 81 THR A C 1
ATOM 630 O O . THR A 1 81 ? 5.484 -7.084 -20.961 1.00 90.56 81 THR A O 1
ATOM 633 N N . ILE A 1 82 ? 7.706 -7.025 -20.656 1.00 89.62 82 ILE A N 1
ATOM 634 C CA . ILE A 1 82 ? 7.861 -5.584 -20.838 1.00 89.62 82 ILE A CA 1
ATOM 635 C C . ILE A 1 82 ? 7.799 -5.264 -22.333 1.00 89.62 82 ILE A C 1
ATOM 637 O O . ILE A 1 82 ? 8.644 -5.676 -23.123 1.00 89.62 82 ILE A O 1
ATOM 641 N N . LYS A 1 83 ? 6.808 -4.468 -22.735 1.00 89.94 83 LYS A N 1
ATOM 642 C CA . LYS A 1 83 ? 6.670 -3.999 -24.119 1.00 89.94 83 LYS A CA 1
ATOM 643 C C . LYS A 1 83 ? 7.501 -2.731 -24.318 1.00 89.94 83 LYS A C 1
ATOM 645 O O . LYS A 1 83 ? 7.253 -1.729 -23.653 1.00 89.94 83 LYS A O 1
ATOM 650 N N . ALA A 1 84 ? 8.453 -2.736 -25.247 1.00 87.25 84 ALA A N 1
ATOM 651 C CA . ALA A 1 84 ? 9.188 -1.534 -25.649 1.00 87.25 84 ALA A CA 1
ATOM 652 C C . ALA A 1 84 ? 8.448 -0.765 -26.761 1.00 87.25 84 ALA A C 1
ATOM 654 O O . ALA A 1 84 ? 7.710 -1.350 -27.557 1.00 87.25 84 ALA A O 1
ATOM 655 N N . LYS A 1 85 ? 8.645 0.555 -26.841 1.00 86.81 85 LYS A N 1
ATOM 656 C CA . LYS A 1 85 ? 8.161 1.367 -27.969 1.00 86.81 85 LYS A CA 1
ATOM 657 C C . LYS A 1 85 ? 8.925 1.001 -29.249 1.00 86.81 85 LYS A C 1
ATOM 659 O O . LYS A 1 85 ? 10.071 0.572 -29.218 1.00 86.81 85 LYS A O 1
ATOM 664 N N . THR A 1 86 ? 8.314 1.233 -30.409 1.00 75.88 86 THR A N 1
ATOM 665 C CA . THR A 1 86 ? 8.850 0.821 -31.724 1.00 75.88 86 THR A CA 1
ATOM 666 C C . THR A 1 86 ? 10.167 1.514 -32.123 1.00 75.88 86 THR A C 1
ATOM 668 O O . THR A 1 86 ? 10.815 1.098 -33.075 1.00 75.88 86 THR A O 1
ATOM 671 N N . ARG A 1 87 ? 10.576 2.587 -31.429 1.00 73.12 87 ARG A N 1
ATOM 672 C CA . ARG A 1 87 ? 11.811 3.353 -31.695 1.00 73.12 87 ARG A CA 1
ATOM 673 C C . ARG A 1 87 ? 12.599 3.591 -30.406 1.00 73.12 87 ARG A C 1
ATOM 675 O O . ARG A 1 87 ? 12.707 4.724 -29.939 1.00 73.12 87 ARG A O 1
ATOM 682 N N . CYS A 1 88 ? 13.115 2.515 -29.826 1.00 63.97 88 CYS A N 1
ATOM 683 C CA . CYS A 1 88 ? 13.966 2.559 -28.639 1.00 63.97 88 CYS A CA 1
ATOM 684 C C . CYS A 1 88 ? 15.395 2.175 -29.009 1.00 63.97 88 CYS A C 1
ATOM 686 O O . CYS A 1 88 ? 15.600 1.219 -29.750 1.00 63.97 88 CYS A O 1
ATOM 688 N N . TYR A 1 89 ? 16.372 2.892 -28.461 1.00 68.81 89 TYR A N 1
ATOM 689 C CA . TYR A 1 89 ? 17.786 2.551 -28.592 1.00 68.81 89 TYR A CA 1
ATOM 690 C C . TYR A 1 89 ? 18.340 2.208 -27.219 1.00 68.81 89 TYR A C 1
ATOM 692 O O . TYR A 1 89 ? 17.977 2.846 -26.226 1.00 68.81 89 TYR A O 1
ATOM 700 N N . SER A 1 90 ? 19.233 1.225 -27.170 1.00 64.44 90 SER A N 1
ATOM 701 C CA . SER A 1 90 ? 19.971 0.903 -25.956 1.00 64.44 90 SER A CA 1
ATOM 702 C C . SER A 1 90 ? 20.802 2.112 -25.538 1.00 64.44 90 SER A C 1
ATOM 704 O O . SER A 1 90 ? 21.633 2.608 -26.299 1.00 64.44 90 SER A O 1
ATOM 706 N N . PHE A 1 91 ? 20.551 2.613 -24.332 1.00 61.12 91 PHE A N 1
ATOM 707 C CA . PHE A 1 91 ? 21.275 3.745 -23.773 1.00 61.12 91 PHE A CA 1
ATOM 708 C C . PHE A 1 91 ? 22.333 3.227 -22.803 1.00 61.12 91 PHE A C 1
ATOM 710 O O . PHE A 1 91 ? 22.003 2.717 -21.736 1.00 61.12 91 PHE A O 1
ATOM 717 N N . PHE A 1 92 ? 23.602 3.377 -23.172 1.00 57.25 92 PHE A N 1
ATOM 718 C CA . PHE A 1 92 ? 24.732 3.033 -22.317 1.00 57.25 92 PHE A CA 1
ATOM 719 C C . PHE A 1 92 ? 25.406 4.318 -21.847 1.00 57.25 92 PHE A C 1
ATOM 721 O O . PHE A 1 92 ? 25.892 5.105 -22.660 1.00 57.25 92 PHE A O 1
ATOM 728 N N . ARG A 1 93 ? 25.450 4.539 -20.531 1.00 54.94 93 ARG A N 1
ATOM 729 C CA . ARG A 1 93 ? 26.215 5.637 -19.932 1.00 54.94 93 ARG A CA 1
ATOM 730 C C . ARG A 1 93 ? 27.304 5.059 -19.039 1.00 54.94 93 ARG A C 1
ATOM 732 O O . ARG A 1 93 ? 27.012 4.284 -18.135 1.00 54.94 93 ARG A O 1
ATOM 739 N N . SER A 1 94 ? 28.553 5.443 -19.299 1.00 46.91 94 SER A N 1
ATOM 740 C CA . SER A 1 94 ? 29.680 5.130 -18.416 1.00 46.91 94 SER A CA 1
ATOM 741 C C . SER A 1 94 ? 29.499 5.842 -17.068 1.00 46.91 94 SER A C 1
ATOM 743 O O . SER A 1 94 ? 29.091 7.007 -17.032 1.00 46.91 94 SER A O 1
ATOM 745 N N . LEU A 1 95 ? 29.748 5.134 -15.964 1.00 52.12 95 LEU A N 1
ATOM 746 C CA . LEU A 1 95 ? 29.519 5.616 -14.600 1.00 52.12 95 LEU A CA 1
ATOM 747 C C . LEU A 1 95 ? 30.799 6.179 -13.972 1.00 52.12 95 LEU A C 1
ATOM 749 O O . LEU A 1 95 ? 31.827 5.508 -13.954 1.00 52.12 95 LEU A O 1
ATOM 753 N N . ASN A 1 96 ? 30.678 7.345 -13.328 1.00 45.53 96 ASN A N 1
ATOM 754 C CA . ASN A 1 96 ? 31.546 7.737 -12.216 1.00 45.53 96 ASN A CA 1
ATOM 755 C C . ASN A 1 96 ? 30.886 7.247 -10.921 1.00 45.53 96 ASN A C 1
ATOM 757 O O . ASN A 1 96 ? 29.844 7.764 -10.517 1.00 45.53 96 ASN A O 1
ATOM 761 N N . ILE A 1 97 ? 31.462 6.222 -10.294 1.00 52.66 97 ILE A N 1
ATOM 762 C CA . ILE A 1 97 ? 30.975 5.669 -9.026 1.00 52.66 97 ILE A CA 1
ATOM 763 C C . ILE A 1 97 ? 31.413 6.614 -7.903 1.00 52.66 97 ILE A C 1
ATOM 765 O O . ILE A 1 97 ? 32.595 6.671 -7.571 1.00 52.66 97 ILE A O 1
ATOM 769 N N . TRP A 1 98 ? 30.478 7.349 -7.300 1.00 41.53 98 TRP A N 1
ATOM 770 C CA . TRP A 1 98 ? 30.742 8.043 -6.038 1.00 41.53 98 TRP A CA 1
ATOM 771 C C . TRP A 1 98 ? 30.601 7.023 -4.903 1.00 41.53 98 TRP A C 1
ATOM 773 O O . TRP A 1 98 ? 29.496 6.655 -4.514 1.00 41.53 98 TRP A O 1
ATOM 783 N N . SER A 1 99 ? 31.735 6.495 -4.440 1.00 47.75 99 SER A N 1
ATOM 784 C CA . SER A 1 99 ? 31.806 5.539 -3.334 1.00 47.75 99 SER A CA 1
ATOM 785 C C . SER A 1 99 ? 32.217 6.262 -2.054 1.00 47.75 99 SER A C 1
ATOM 787 O O . SER A 1 99 ? 33.381 6.618 -1.896 1.00 47.75 99 SER A O 1
ATOM 789 N N . GLN A 1 100 ? 31.283 6.416 -1.116 1.00 46.09 100 GLN A N 1
ATOM 790 C CA . GLN A 1 100 ? 31.598 6.517 0.313 1.00 46.09 100 GLN A CA 1
ATOM 791 C C . GLN A 1 100 ? 31.021 5.298 1.045 1.00 46.09 100 GLN A C 1
ATOM 793 O O . GLN A 1 100 ? 30.127 5.441 1.869 1.00 46.09 100 GLN A O 1
ATOM 798 N N . SER A 1 101 ? 31.482 4.098 0.680 1.00 42.94 101 SER A N 1
ATOM 799 C CA . SER A 1 101 ? 31.743 2.958 1.582 1.00 42.94 101 SER A CA 1
ATOM 800 C C . SER A 1 101 ? 31.829 1.638 0.804 1.00 42.94 101 SER A C 1
ATOM 802 O O . SER A 1 101 ? 31.106 1.395 -0.162 1.00 42.94 101 SER A O 1
ATOM 804 N N . GLU A 1 102 ? 32.774 0.794 1.217 1.00 47.78 102 GLU A N 1
ATOM 805 C CA . GLU A 1 102 ? 32.978 -0.589 0.768 1.00 47.78 102 GLU A CA 1
ATOM 806 C C . GLU A 1 102 ? 31.709 -1.432 1.042 1.00 47.78 102 GLU A C 1
ATOM 808 O O . GLU A 1 102 ? 31.044 -1.235 2.050 1.00 47.78 102 GLU A O 1
ATOM 813 N N . SER A 1 103 ? 31.268 -2.412 0.250 1.00 46.94 103 SER A N 1
ATOM 814 C CA . SER A 1 103 ? 31.925 -3.240 -0.761 1.00 46.94 103 SER A CA 1
ATOM 815 C C . SER A 1 103 ? 30.885 -3.719 -1.806 1.00 46.94 103 SER A C 1
ATOM 817 O O . SER A 1 103 ? 29.937 -4.434 -1.473 1.00 46.94 103 SER A O 1
ATOM 819 N N . PRO A 1 104 ? 31.029 -3.387 -3.104 1.00 52.06 104 PRO A N 1
ATOM 820 C CA . PRO A 1 104 ? 30.067 -3.763 -4.148 1.00 52.06 104 PRO A CA 1
ATOM 821 C C . PRO A 1 104 ? 30.300 -5.183 -4.704 1.00 52.06 104 PRO A C 1
ATOM 823 O O . PRO A 1 104 ? 30.027 -5.453 -5.874 1.00 52.06 104 PRO A O 1
ATOM 826 N N . THR A 1 105 ? 30.850 -6.108 -3.915 1.00 48.97 105 THR A N 1
ATOM 827 C CA . THR A 1 105 ? 31.370 -7.385 -4.441 1.00 48.97 105 THR A CA 1
ATOM 828 C C . THR A 1 105 ? 30.275 -8.432 -4.644 1.00 48.97 105 THR A C 1
ATOM 830 O O . THR A 1 105 ? 30.335 -9.203 -5.596 1.00 48.97 105 THR A O 1
ATOM 833 N N . LYS A 1 106 ? 29.230 -8.431 -3.807 1.00 50.59 106 LYS A N 1
ATOM 834 C CA . LYS A 1 106 ? 28.131 -9.412 -3.895 1.00 50.59 106 LYS A CA 1
ATOM 835 C C . LYS A 1 106 ? 27.056 -9.042 -4.924 1.00 50.59 106 LYS A C 1
ATOM 837 O O . LYS A 1 106 ? 26.297 -9.901 -5.350 1.00 50.59 106 LYS A O 1
ATOM 842 N N . LEU A 1 107 ? 27.017 -7.771 -5.336 1.00 50.88 107 LEU A N 1
ATOM 843 C CA . LEU A 1 107 ? 26.032 -7.239 -6.281 1.00 50.88 107 LEU A CA 1
ATOM 844 C C . LEU A 1 107 ? 26.471 -7.396 -7.745 1.00 50.88 107 LEU A C 1
ATOM 846 O O . LEU A 1 107 ? 25.644 -7.628 -8.622 1.00 50.88 107 LEU A O 1
ATOM 850 N N . LYS A 1 108 ? 27.784 -7.326 -8.005 1.00 48.34 108 LYS A N 1
ATOM 851 C CA . LYS A 1 108 ? 28.357 -7.473 -9.352 1.00 48.34 108 LYS A CA 1
ATOM 852 C C . LYS A 1 108 ? 28.114 -8.852 -9.970 1.00 48.34 108 LYS A C 1
ATOM 854 O O . LYS A 1 108 ? 28.026 -8.942 -11.185 1.00 48.34 108 LYS A O 1
ATOM 859 N N . SER A 1 109 ? 27.991 -9.908 -9.162 1.00 50.72 109 SER A N 1
ATOM 860 C CA . SER A 1 109 ? 27.724 -11.264 -9.662 1.00 50.72 109 SER A CA 1
ATOM 861 C C . SER A 1 109 ? 26.255 -11.521 -10.009 1.00 50.72 109 SER A C 1
ATOM 863 O O . SER A 1 109 ? 25.973 -12.490 -10.702 1.00 50.72 109 SER A O 1
ATOM 865 N N . GLN A 1 110 ? 25.320 -10.686 -9.535 1.00 50.84 110 GLN A N 1
ATOM 866 C CA . GLN A 1 110 ? 23.888 -10.823 -9.844 1.00 50.84 110 GLN A CA 1
ATOM 867 C C . GLN A 1 110 ? 23.430 -9.933 -11.003 1.00 50.84 110 GLN A C 1
ATOM 869 O O . GLN A 1 110 ? 22.391 -10.186 -11.603 1.00 50.84 110 GLN A O 1
ATOM 874 N N . LEU A 1 111 ? 24.202 -8.895 -11.327 1.00 52.25 111 LEU A N 1
ATOM 875 C CA . LEU A 1 111 ? 23.898 -7.938 -12.383 1.00 52.25 111 LEU A CA 1
ATOM 876 C C . LEU A 1 111 ? 24.745 -8.275 -13.613 1.00 52.25 111 LEU A C 1
ATOM 878 O O . LEU A 1 111 ? 25.827 -7.723 -13.808 1.00 52.25 111 LEU A O 1
ATOM 882 N N . ASN A 1 112 ? 24.254 -9.205 -14.432 1.00 44.31 112 ASN A N 1
ATOM 883 C CA . ASN A 1 112 ? 24.852 -9.571 -15.717 1.00 44.31 112 ASN A CA 1
ATOM 884 C C . ASN A 1 112 ? 24.818 -8.380 -16.695 1.00 44.31 112 ASN A C 1
ATOM 886 O O . ASN A 1 112 ? 23.933 -8.269 -17.535 1.00 44.31 112 ASN A O 1
ATOM 890 N N . GLY A 1 113 ? 25.782 -7.465 -16.584 1.00 45.50 113 GLY A N 1
ATOM 891 C CA . GLY A 1 113 ? 26.107 -6.489 -17.629 1.00 45.50 113 GLY A CA 1
ATOM 892 C C . GLY A 1 113 ? 25.147 -5.308 -17.819 1.00 45.50 113 GLY A C 1
ATOM 893 O O . GLY A 1 113 ? 25.379 -4.501 -18.718 1.00 45.50 113 GLY A O 1
ATOM 894 N N . ILE A 1 114 ? 24.110 -5.141 -16.992 1.00 50.06 114 ILE A N 1
ATOM 895 C CA . ILE A 1 114 ? 23.202 -3.992 -17.117 1.00 50.06 114 ILE A CA 1
ATOM 896 C C . ILE A 1 114 ? 23.831 -2.759 -16.444 1.00 50.06 114 ILE A C 1
ATOM 898 O O . ILE A 1 114 ? 23.876 -2.638 -15.219 1.00 50.06 114 ILE A O 1
ATOM 902 N N . LEU A 1 115 ? 24.333 -1.831 -17.262 1.00 48.38 115 LEU A N 1
ATOM 903 C CA . LEU A 1 115 ? 24.842 -0.523 -16.838 1.00 48.38 115 LEU A CA 1
ATOM 904 C C . LEU A 1 115 ? 23.673 0.400 -16.462 1.00 48.38 115 LEU A C 1
ATOM 906 O O . LEU A 1 115 ? 23.233 1.215 -17.272 1.00 48.38 115 LEU A O 1
ATOM 910 N N . VAL A 1 116 ? 23.169 0.276 -15.233 1.00 54.88 116 VAL A N 1
ATOM 911 C CA . VAL A 1 116 ? 22.178 1.205 -14.668 1.00 54.88 116 VAL A CA 1
ATOM 912 C C . VAL A 1 116 ? 22.819 2.081 -13.601 1.00 54.88 116 VAL A C 1
ATOM 914 O O . VAL A 1 116 ? 23.719 1.646 -12.882 1.00 54.88 116 VAL A O 1
ATOM 917 N N . TRP A 1 117 ? 22.383 3.338 -13.495 1.00 55.38 117 TRP A N 1
ATOM 918 C CA . TRP A 1 117 ? 22.830 4.205 -12.411 1.00 55.38 117 TRP A CA 1
ATOM 919 C C . TRP A 1 117 ? 22.258 3.696 -11.088 1.00 55.38 117 TRP A C 1
ATOM 921 O O . TRP A 1 117 ? 21.043 3.630 -10.905 1.00 55.38 117 TRP A O 1
ATOM 931 N N . PHE A 1 118 ? 23.160 3.329 -10.180 1.00 59.69 118 PHE A N 1
ATOM 932 C CA . PHE A 1 118 ? 22.833 2.983 -8.807 1.00 59.69 118 PHE A CA 1
ATOM 933 C C . PHE A 1 118 ? 23.093 4.188 -7.904 1.00 59.69 118 PHE A C 1
ATOM 935 O O . PHE A 1 118 ? 24.206 4.718 -7.871 1.00 59.69 118 PHE A O 1
ATOM 942 N N . CYS A 1 119 ? 22.078 4.605 -7.157 1.00 58.97 119 CYS A N 1
ATOM 943 C CA . CYS A 1 119 ? 22.238 5.484 -6.008 1.00 58.97 119 CYS A CA 1
ATOM 944 C C . CYS A 1 119 ? 22.149 4.636 -4.739 1.00 58.97 119 CYS A C 1
ATOM 946 O O . CYS A 1 119 ? 21.227 3.835 -4.585 1.00 58.97 119 CYS A O 1
ATOM 948 N N . PHE A 1 120 ? 23.110 4.805 -3.835 1.00 62.28 120 PHE A N 1
ATOM 949 C CA . PHE A 1 120 ? 23.078 4.173 -2.523 1.00 62.28 120 PHE A CA 1
ATOM 950 C C . PHE A 1 120 ? 22.485 5.165 -1.529 1.00 62.28 120 PHE A C 1
ATOM 952 O O . PHE A 1 120 ? 23.105 6.177 -1.203 1.00 62.28 120 PHE A O 1
ATOM 959 N N . CYS A 1 121 ? 21.272 4.891 -1.057 1.00 63.53 121 CYS A N 1
ATOM 960 C CA . CYS A 1 121 ? 20.627 5.700 -0.031 1.00 63.53 121 CYS A CA 1
ATOM 961 C C . CYS A 1 121 ? 20.730 4.981 1.310 1.00 63.53 121 CYS A C 1
ATOM 963 O O . CYS A 1 121 ? 20.244 3.860 1.451 1.00 63.53 121 CYS A O 1
ATOM 965 N N . GLN A 1 122 ? 21.326 5.630 2.306 1.00 70.56 122 GLN A N 1
ATOM 966 C CA . GLN A 1 122 ? 21.262 5.147 3.679 1.00 70.56 122 GLN A CA 1
ATOM 967 C C . GLN A 1 122 ? 20.023 5.727 4.352 1.00 70.56 122 GLN A C 1
ATOM 969 O O . GLN A 1 122 ? 19.859 6.943 4.439 1.00 70.56 122 GLN A O 1
ATOM 974 N N . LYS A 1 123 ? 19.139 4.850 4.821 1.00 64.81 123 LYS A N 1
ATOM 975 C CA . LYS A 1 123 ? 18.037 5.211 5.714 1.00 64.81 123 LYS A CA 1
ATOM 976 C C . LYS A 1 123 ? 18.056 4.245 6.889 1.00 64.81 123 LYS A C 1
ATOM 978 O O . LYS A 1 123 ? 18.162 3.034 6.699 1.00 64.81 123 LYS A O 1
ATOM 983 N N . ASN A 1 124 ? 17.990 4.793 8.100 1.00 66.88 124 ASN A N 1
ATOM 984 C CA . ASN A 1 124 ? 17.929 4.031 9.351 1.00 66.88 124 ASN A CA 1
ATOM 985 C C . ASN A 1 124 ? 19.054 2.981 9.500 1.00 66.88 124 ASN A C 1
ATOM 987 O O . ASN A 1 124 ? 18.804 1.862 9.932 1.00 66.88 124 ASN A O 1
ATOM 991 N N . GLY A 1 125 ? 20.284 3.314 9.088 1.00 73.44 125 GLY A N 1
ATOM 992 C CA . GLY A 1 125 ? 21.442 2.411 9.180 1.00 73.44 125 GLY A CA 1
ATOM 993 C C . GLY A 1 125 ? 21.477 1.275 8.148 1.00 73.44 125 GLY A C 1
ATOM 994 O O . GLY A 1 125 ? 22.408 0.476 8.159 1.00 73.44 125 GLY A O 1
ATOM 995 N N . SER A 1 126 ? 20.502 1.207 7.236 1.00 69.00 126 SER A N 1
ATOM 996 C CA . SER A 1 126 ? 20.470 0.232 6.142 1.00 69.00 126 SER A CA 1
ATOM 997 C C . SER A 1 126 ? 20.774 0.887 4.794 1.00 69.00 126 SER A C 1
ATOM 999 O O . SER A 1 126 ? 20.330 2.005 4.512 1.00 69.00 126 SER A O 1
ATOM 1001 N N . VAL A 1 127 ? 21.560 0.194 3.965 1.00 76.12 127 VAL A N 1
ATOM 1002 C CA . VAL A 1 127 ? 21.908 0.632 2.609 1.00 76.12 127 VAL A CA 1
ATOM 1003 C C . VAL A 1 127 ? 20.845 0.127 1.638 1.00 76.12 127 VAL A C 1
ATOM 1005 O O . VAL A 1 127 ? 20.687 -1.079 1.449 1.00 76.12 127 VAL A O 1
ATOM 1008 N N . HIS A 1 128 ? 20.143 1.051 0.990 1.00 73.06 128 HIS A N 1
ATOM 1009 C CA . HIS A 1 128 ? 19.218 0.757 -0.096 1.00 73.06 128 HIS A CA 1
ATOM 1010 C C . HIS A 1 128 ? 19.878 1.038 -1.440 1.00 73.06 128 HIS A C 1
ATOM 1012 O O . HIS A 1 128 ? 20.494 2.087 -1.638 1.00 73.06 128 HIS A O 1
ATOM 1018 N N . ILE A 1 129 ? 19.711 0.103 -2.370 1.00 75.00 129 ILE A N 1
ATOM 1019 C CA . ILE A 1 129 ? 20.135 0.258 -3.756 1.00 75.00 129 ILE A CA 1
ATOM 1020 C C . ILE A 1 129 ? 18.946 0.794 -4.544 1.00 75.00 129 ILE A C 1
ATOM 1022 O O . ILE A 1 129 ? 17.926 0.118 -4.676 1.00 75.00 129 ILE A O 1
ATOM 1026 N N . CYS A 1 130 ? 19.087 2.003 -5.068 1.00 75.12 130 CYS A N 1
ATOM 1027 C CA . CYS A 1 130 ? 18.103 2.640 -5.928 1.00 75.12 130 CYS A CA 1
ATOM 1028 C C . CYS A 1 130 ? 18.619 2.620 -7.363 1.00 75.12 130 CYS A C 1
ATOM 1030 O O . CYS A 1 130 ? 19.741 3.049 -7.625 1.00 75.12 130 CYS A O 1
ATOM 1032 N N . VAL A 1 131 ? 17.795 2.134 -8.282 1.00 76.56 131 VAL A N 1
ATOM 1033 C CA . VAL A 1 131 ? 18.117 2.046 -9.706 1.00 76.56 131 VAL A CA 1
ATOM 1034 C C . VAL A 1 131 ? 17.414 3.192 -10.428 1.00 76.56 131 VAL A C 1
ATOM 1036 O O . VAL A 1 131 ? 16.191 3.295 -10.339 1.00 76.56 131 VAL A O 1
ATOM 1039 N N . ASP A 1 132 ? 18.150 4.056 -11.131 1.00 77.00 132 ASP A N 1
ATOM 1040 C CA . ASP A 1 132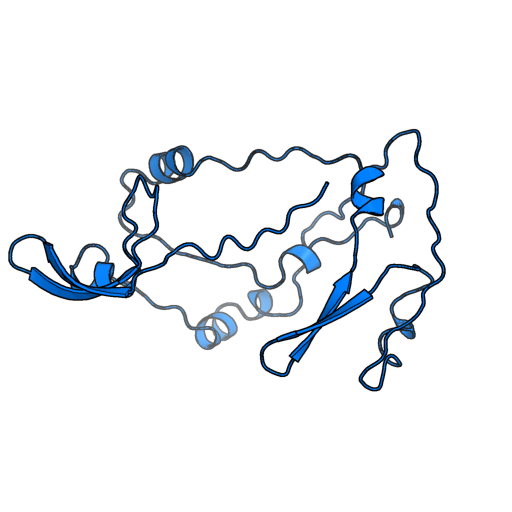 ? 17.518 5.089 -11.961 1.00 77.00 132 ASP A CA 1
ATOM 1041 C C . ASP A 1 132 ? 16.997 4.482 -13.270 1.00 77.00 132 ASP A C 1
ATOM 1043 O O . ASP A 1 132 ? 17.744 4.245 -14.223 1.00 77.00 132 ASP A O 1
ATOM 1047 N N . LEU A 1 133 ? 15.686 4.251 -13.306 1.00 80.50 133 LEU A N 1
ATOM 1048 C CA . LEU A 1 133 ? 14.970 3.719 -14.462 1.00 80.50 133 LEU A CA 1
ATOM 1049 C C . LEU A 1 133 ? 14.388 4.817 -15.365 1.00 80.50 133 LEU A C 1
ATOM 1051 O O . LEU A 1 133 ? 13.680 4.500 -16.314 1.00 80.50 133 LEU A O 1
ATOM 1055 N N . THR A 1 134 ? 14.702 6.100 -15.155 1.00 82.44 134 THR A N 1
ATOM 1056 C CA . THR A 1 134 ? 14.079 7.222 -15.892 1.00 82.44 134 THR A CA 1
ATOM 1057 C C . THR A 1 134 ? 14.202 7.095 -17.414 1.00 82.44 134 THR A C 1
ATOM 1059 O O . THR A 1 134 ? 13.281 7.446 -18.154 1.00 82.44 134 THR A O 1
ATOM 1062 N N . GLN A 1 135 ? 15.341 6.610 -17.914 1.00 80.06 135 GLN A N 1
ATOM 1063 C CA . GLN A 1 135 ? 15.542 6.410 -19.355 1.00 80.06 135 GLN A CA 1
ATOM 1064 C C . GLN A 1 135 ? 14.826 5.153 -19.865 1.00 80.06 135 GLN A C 1
ATOM 1066 O O . GLN A 1 135 ? 14.248 5.191 -20.952 1.00 80.06 135 GLN A O 1
ATOM 1071 N N . LEU A 1 136 ? 14.803 4.077 -19.069 1.00 83.25 136 LEU A N 1
ATOM 1072 C CA . LEU A 1 136 ? 14.053 2.857 -19.379 1.00 83.25 136 LEU A CA 1
ATOM 1073 C C . LEU A 1 136 ? 12.552 3.161 -19.476 1.00 83.25 136 LEU A C 1
ATOM 1075 O O . LEU A 1 136 ? 11.901 2.814 -20.457 1.00 83.25 136 LEU A O 1
ATOM 1079 N N . ASP A 1 137 ? 12.032 3.921 -18.521 1.00 85.75 137 ASP A N 1
ATOM 1080 C CA . ASP A 1 137 ? 10.646 4.370 -18.448 1.00 85.75 137 ASP A CA 1
ATOM 1081 C C . ASP A 1 137 ? 10.176 5.130 -19.697 1.00 85.75 137 ASP A C 1
ATOM 1083 O O . ASP A 1 137 ? 9.003 5.062 -20.074 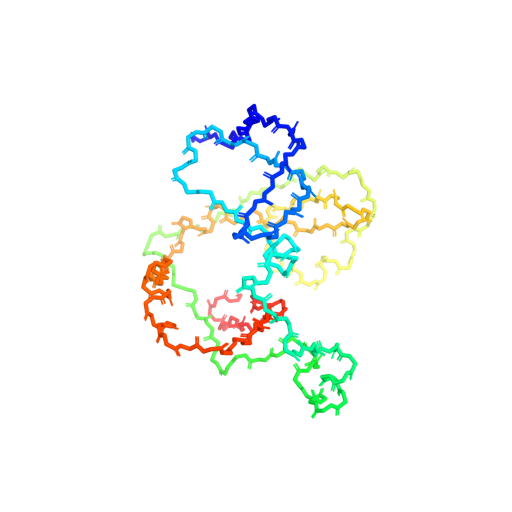1.00 85.75 137 ASP A O 1
ATOM 1087 N N . LYS A 1 138 ? 11.078 5.857 -20.369 1.00 85.38 138 LYS A N 1
ATOM 1088 C CA . LYS A 1 138 ? 10.771 6.540 -21.636 1.00 85.38 138 LYS A CA 1
ATOM 1089 C C . LYS A 1 138 ? 10.689 5.568 -22.809 1.00 85.38 138 LYS A C 1
ATOM 1091 O O . LYS A 1 138 ? 9.929 5.837 -23.743 1.00 85.38 138 LYS A O 1
ATOM 1096 N N . ALA A 1 139 ? 11.449 4.479 -22.767 1.00 86.44 139 ALA A N 1
ATOM 1097 C CA . ALA A 1 139 ? 11.510 3.454 -23.803 1.00 86.44 139 ALA A CA 1
ATOM 1098 C C . ALA A 1 139 ? 10.394 2.400 -23.672 1.00 86.44 139 ALA A C 1
ATOM 1100 O O . ALA A 1 139 ? 9.996 1.802 -24.670 1.00 86.44 139 ALA A O 1
ATOM 1101 N N . VAL A 1 140 ? 9.852 2.189 -22.473 1.00 89.56 140 VAL A N 1
ATOM 1102 C CA . VAL A 1 140 ? 8.794 1.203 -22.217 1.00 89.56 140 VAL A CA 1
ATOM 1103 C C . VAL A 1 140 ? 7.404 1.757 -22.561 1.00 89.56 140 VAL A C 1
ATOM 1105 O O . VAL A 1 140 ? 7.075 2.924 -22.324 1.00 89.56 140 VAL A O 1
ATOM 1108 N N . CYS A 1 141 ? 6.558 0.907 -23.137 1.00 90.06 141 CYS A N 1
ATOM 1109 C CA . CYS A 1 141 ? 5.125 1.130 -23.282 1.00 90.06 141 CYS A CA 1
ATOM 1110 C C . CYS A 1 141 ? 4.457 0.948 -21.917 1.00 90.06 141 CYS A C 1
ATOM 1112 O O . CYS A 1 141 ? 4.294 -0.173 -21.441 1.00 90.06 141 CYS A O 1
ATOM 1114 N N . ARG A 1 142 ? 4.068 2.057 -21.280 1.00 87.25 142 ARG A N 1
ATOM 1115 C CA . ARG A 1 142 ? 3.360 2.018 -19.997 1.00 87.25 142 ARG A CA 1
ATOM 1116 C C . ARG A 1 142 ? 1.937 1.502 -20.191 1.00 87.25 142 ARG A C 1
ATOM 1118 O O . ARG A 1 142 ? 1.139 2.131 -20.889 1.00 87.25 142 ARG A O 1
ATOM 1125 N N . GLU A 1 143 ? 1.628 0.384 -19.549 1.00 86.44 143 GLU A N 1
ATOM 1126 C CA . GLU A 1 143 ? 0.256 -0.094 -19.422 1.00 86.44 143 GLU A CA 1
ATOM 1127 C C . GLU A 1 143 ? -0.510 0.827 -18.466 1.00 86.44 143 GLU A C 1
ATOM 1129 O O . GLU A 1 143 ? 0.013 1.271 -17.441 1.00 86.44 143 GLU A O 1
ATOM 1134 N N . LYS A 1 144 ? -1.743 1.177 -18.836 1.00 86.75 144 LYS A N 1
ATOM 1135 C CA . LYS A 1 144 ? -2.600 2.036 -18.019 1.00 86.75 144 LYS A CA 1
ATOM 1136 C C . LYS A 1 144 ? -3.548 1.155 -17.223 1.00 86.75 144 LYS A C 1
ATOM 1138 O O . LYS A 1 144 ? -4.577 0.736 -17.742 1.00 86.75 144 LYS A O 1
ATOM 1143 N N . TYR A 1 145 ? -3.201 0.920 -15.966 1.00 88.06 145 TYR A N 1
ATOM 1144 C CA . TYR A 1 145 ? -4.108 0.337 -14.986 1.00 88.06 145 TYR A CA 1
ATOM 1145 C C . TYR A 1 145 ? -4.712 1.468 -14.162 1.00 88.06 145 TYR A C 1
ATOM 1147 O O . TYR A 1 145 ? -4.035 2.082 -13.338 1.00 88.06 145 TYR A O 1
ATOM 1155 N N . THR A 1 146 ? -5.975 1.792 -14.423 1.00 90.75 146 THR A N 1
ATOM 1156 C CA . THR A 1 146 ? -6.721 2.751 -13.606 1.00 90.75 146 THR A CA 1
ATOM 1157 C C . THR A 1 146 ? -7.014 2.122 -12.256 1.00 90.75 146 THR A C 1
ATOM 1159 O O . THR A 1 146 ? -7.828 1.205 -12.157 1.00 90.75 146 THR A O 1
ATOM 1162 N N . LEU A 1 147 ? -6.338 2.617 -11.221 1.00 92.00 147 LEU A N 1
ATOM 1163 C CA . LEU A 1 147 ? -6.710 2.319 -9.846 1.00 92.00 147 LEU A CA 1
ATOM 1164 C C . LEU A 1 147 ? -8.077 2.960 -9.559 1.00 92.00 147 LEU A C 1
ATOM 1166 O O . LEU A 1 147 ? -8.312 4.085 -10.015 1.00 92.00 147 LEU A O 1
ATOM 1170 N N . PRO A 1 148 ? -8.978 2.265 -8.843 1.00 92.56 148 PRO A N 1
ATOM 1171 C CA . PRO A 1 148 ? -10.249 2.852 -8.444 1.00 92.56 148 PRO A CA 1
ATOM 1172 C C . PRO A 1 148 ? -9.999 4.097 -7.591 1.00 92.56 148 PRO A C 1
ATOM 1174 O O . PRO A 1 148 ? -9.032 4.155 -6.825 1.00 92.56 148 PRO A O 1
ATOM 1177 N N . SER A 1 149 ? -10.871 5.098 -7.717 1.00 92.44 149 SER A N 1
ATOM 1178 C CA . SER A 1 149 ? -10.791 6.271 -6.845 1.00 92.44 149 SER A CA 1
ATOM 1179 C C . SER A 1 149 ? -11.080 5.883 -5.391 1.00 92.44 149 SER A C 1
ATOM 1181 O O . SER A 1 149 ? -11.623 4.807 -5.099 1.00 92.44 149 SER A O 1
ATOM 1183 N N . VAL A 1 150 ? -10.732 6.772 -4.459 1.00 89.19 150 VAL A N 1
ATOM 1184 C CA . VAL A 1 150 ? -11.036 6.565 -3.038 1.00 89.19 150 VAL A CA 1
ATOM 1185 C C . VAL A 1 150 ? -12.548 6.433 -2.844 1.00 89.19 150 VAL A C 1
ATOM 1187 O O . VAL A 1 150 ? -12.994 5.518 -2.163 1.00 89.19 150 VAL A O 1
ATOM 1190 N N . GLU A 1 151 ? -13.347 7.259 -3.514 1.00 91.00 151 GLU A N 1
ATOM 1191 C CA . GLU A 1 151 ? -14.812 7.248 -3.445 1.00 91.00 151 GLU A CA 1
ATOM 1192 C C . GLU A 1 151 ? -15.403 5.962 -4.022 1.00 91.00 151 GLU A C 1
ATOM 1194 O O . GLU A 1 151 ? -16.316 5.392 -3.432 1.00 91.00 151 GLU A O 1
ATOM 1199 N N . GLN A 1 152 ? -14.869 5.467 -5.144 1.00 93.81 152 GLN A N 1
ATOM 1200 C CA . GLN A 1 152 ? -15.297 4.189 -5.721 1.00 93.81 152 GLN A CA 1
ATOM 1201 C C . GLN A 1 152 ? -14.998 3.023 -4.777 1.00 93.81 152 GLN A C 1
ATOM 1203 O O . GLN A 1 152 ? -15.837 2.143 -4.591 1.00 93.81 152 GLN A O 1
ATOM 1208 N N . THR A 1 153 ? -13.818 3.041 -4.157 1.00 91.88 153 THR A N 1
ATOM 1209 C CA . THR A 1 153 ? -13.404 2.020 -3.189 1.00 91.88 153 THR A CA 1
ATOM 1210 C C . THR A 1 153 ? -14.234 2.101 -1.906 1.00 91.88 153 THR A C 1
ATOM 1212 O O . THR A 1 153 ? -14.638 1.080 -1.371 1.00 91.88 153 THR A O 1
ATOM 1215 N N . LEU A 1 154 ? -14.548 3.299 -1.410 1.00 89.81 154 LEU A N 1
ATOM 1216 C CA . LEU A 1 154 ? -15.421 3.471 -0.243 1.00 89.81 154 LEU A CA 1
ATOM 1217 C C . LEU A 1 154 ? -16.872 3.084 -0.554 1.00 89.81 154 LEU A C 1
ATOM 1219 O O . LEU A 1 154 ? -17.539 2.482 0.284 1.00 89.81 154 LEU A O 1
ATOM 1223 N N . GLY A 1 155 ? -17.350 3.378 -1.763 1.00 93.44 155 GLY A N 1
ATOM 1224 C CA . GLY A 1 155 ? -18.676 2.986 -2.228 1.00 93.44 155 GLY A CA 1
ATOM 1225 C C . GLY A 1 155 ? -18.844 1.470 -2.321 1.00 93.44 155 GLY A C 1
ATOM 1226 O O . GLY A 1 155 ? -19.887 0.953 -1.929 1.00 93.44 155 GLY A O 1
ATOM 1227 N N . SER A 1 156 ? -17.815 0.737 -2.765 1.00 92.56 156 SER A N 1
ATOM 1228 C CA . SER A 1 156 ? -17.858 -0.734 -2.795 1.00 92.56 156 SER A CA 1
ATOM 1229 C C . SER A 1 156 ? -17.835 -1.373 -1.403 1.00 92.56 156 SER A C 1
ATOM 1231 O O . SER A 1 156 ? -18.252 -2.518 -1.247 1.00 92.56 156 SER A O 1
ATOM 1233 N N . LEU A 1 157 ? -17.391 -0.628 -0.390 1.00 91.50 157 LEU A N 1
ATOM 1234 C CA . LEU A 1 157 ? -17.376 -1.033 1.015 1.00 91.50 157 LEU A CA 1
ATOM 1235 C C . LEU A 1 157 ? -18.648 -0.623 1.779 1.00 91.50 157 LEU A C 1
ATOM 1237 O O . LEU A 1 157 ? -18.765 -0.911 2.973 1.00 91.50 157 LEU A O 1
ATOM 1241 N N . ALA A 1 158 ? -19.604 0.047 1.129 1.00 92.12 158 ALA A N 1
ATOM 1242 C CA . ALA A 1 158 ? -20.822 0.511 1.779 1.00 92.12 158 ALA A CA 1
ATOM 1243 C C . ALA A 1 158 ? -21.624 -0.661 2.375 1.00 92.12 158 ALA A C 1
ATOM 1245 O O . ALA A 1 158 ? -21.938 -1.638 1.699 1.00 92.12 158 ALA A O 1
ATOM 1246 N N . GLY A 1 159 ? -21.964 -0.554 3.662 1.00 92.06 159 GLY A N 1
ATOM 1247 C CA . GLY A 1 159 ? -22.702 -1.583 4.401 1.00 92.06 159 GLY A CA 1
ATOM 1248 C C . GLY A 1 159 ? -21.835 -2.683 5.023 1.00 92.06 159 GLY A C 1
ATOM 1249 O O . GLY A 1 159 ? -22.343 -3.446 5.846 1.00 92.06 159 GLY A O 1
ATOM 1250 N N . ALA A 1 160 ? -20.537 -2.751 4.708 1.00 92.94 160 ALA A N 1
ATOM 1251 C CA . ALA A 1 160 ? -19.617 -3.636 5.413 1.00 92.94 160 ALA A CA 1
ATOM 1252 C C . ALA A 1 160 ? -19.371 -3.132 6.846 1.00 92.94 160 ALA A C 1
ATOM 1254 O O . ALA A 1 160 ? -19.175 -1.940 7.081 1.00 92.94 160 ALA A O 1
ATOM 1255 N N . GLN A 1 161 ? -19.383 -4.054 7.811 1.00 90.81 161 GLN A N 1
ATOM 1256 C CA . GLN A 1 161 ? -19.168 -3.749 9.234 1.00 90.81 161 GLN A CA 1
ATOM 1257 C C . GLN A 1 161 ? -17.791 -4.198 9.734 1.00 90.81 161 GLN A C 1
ATOM 1259 O O . GLN A 1 161 ? -17.284 -3.668 10.719 1.00 90.81 161 GLN A O 1
ATOM 1264 N N . VAL A 1 162 ? -17.184 -5.174 9.055 1.00 90.75 162 VAL A N 1
ATOM 1265 C CA . VAL A 1 162 ? -15.899 -5.771 9.423 1.00 90.75 162 VAL A CA 1
ATOM 1266 C C . VAL A 1 162 ? -14.962 -5.678 8.229 1.00 90.75 162 VAL A C 1
ATOM 1268 O O . VAL A 1 162 ? -15.332 -6.036 7.112 1.00 90.75 162 VAL A O 1
ATOM 1271 N N . PHE A 1 163 ? -13.742 -5.204 8.476 1.00 88.62 163 PHE A N 1
ATOM 1272 C CA . PHE A 1 163 ? -12.718 -5.004 7.455 1.00 88.62 163 PHE A CA 1
ATOM 1273 C C . PHE A 1 163 ? -11.428 -5.713 7.862 1.00 88.62 163 PHE A C 1
ATOM 1275 O O . PHE A 1 163 ? -10.959 -5.561 8.989 1.00 88.62 163 PHE A O 1
ATOM 1282 N N . SER A 1 164 ? -10.817 -6.430 6.922 1.00 88.31 164 SER A N 1
ATOM 1283 C CA . SER A 1 164 ? -9.477 -7.001 7.063 1.00 88.31 164 SER A CA 1
ATOM 1284 C C . SER A 1 164 ? -8.504 -6.271 6.144 1.00 88.31 164 SER A C 1
ATOM 1286 O O . SER A 1 164 ? -8.795 -6.070 4.964 1.00 88.31 164 SER A O 1
ATOM 1288 N N . LYS A 1 165 ? -7.331 -5.901 6.661 1.00 86.31 165 LYS A N 1
ATOM 1289 C CA . LYS A 1 165 ? -6.250 -5.310 5.865 1.00 86.31 165 LYS A CA 1
ATOM 1290 C C . LYS A 1 165 ? -5.107 -6.311 5.747 1.00 86.31 165 LYS A C 1
ATOM 1292 O O . LYS A 1 165 ? -4.535 -6.695 6.761 1.00 86.31 165 LYS A O 1
ATOM 1297 N N . LEU A 1 166 ? -4.756 -6.662 4.515 1.00 85.38 166 LEU A N 1
ATOM 1298 C CA . LEU A 1 166 ? -3.602 -7.493 4.184 1.00 85.38 166 LEU A CA 1
ATOM 1299 C C . LEU A 1 166 ? -2.641 -6.679 3.317 1.00 85.38 166 LEU A C 1
ATOM 1301 O O . LEU A 1 166 ? -3.081 -5.896 2.476 1.00 85.38 166 LEU A O 1
ATOM 1305 N N . ASP A 1 1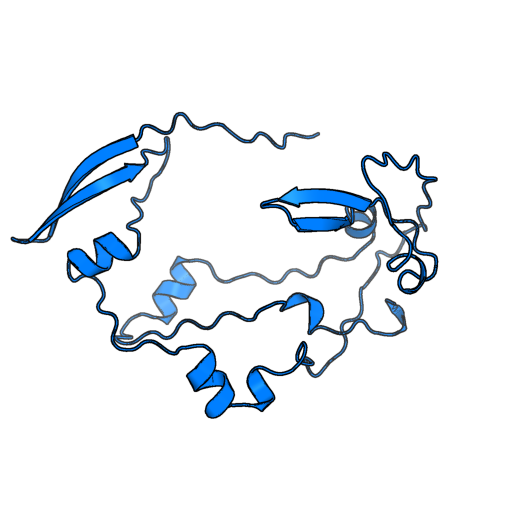67 ? -1.343 -6.848 3.544 1.00 84.75 167 ASP A N 1
ATOM 1306 C CA . ASP A 1 167 ? -0.289 -6.168 2.793 1.00 84.75 167 ASP A CA 1
ATOM 1307 C C . ASP A 1 167 ? 0.673 -7.200 2.199 1.00 84.75 167 ASP A C 1
ATOM 1309 O O . ASP A 1 167 ? 1.201 -8.058 2.909 1.00 84.75 167 ASP A O 1
ATOM 1313 N N . ALA A 1 168 ? 0.881 -7.131 0.884 1.00 83.06 168 ALA A N 1
ATOM 1314 C CA . ALA A 1 168 ? 1.785 -8.027 0.177 1.00 83.06 168 ALA A CA 1
ATOM 1315 C C . ALA A 1 168 ? 3.224 -7.501 0.269 1.00 83.06 168 ALA A C 1
ATOM 1317 O O . ALA A 1 168 ? 3.655 -6.646 -0.513 1.00 83.06 168 ALA A O 1
ATOM 1318 N N . ASN A 1 169 ? 3.995 -8.042 1.212 1.00 80.56 169 ASN A N 1
ATOM 1319 C CA . ASN A 1 169 ? 5.394 -7.665 1.370 1.00 80.56 169 ASN A CA 1
ATOM 1320 C C . ASN A 1 169 ? 6.203 -8.041 0.116 1.00 80.56 169 ASN A C 1
ATOM 1322 O O . ASN A 1 169 ? 6.120 -9.162 -0.385 1.00 80.56 169 ASN A O 1
ATOM 1326 N N . ARG A 1 170 ? 7.024 -7.108 -0.383 1.00 79.12 170 ARG A N 1
ATOM 1327 C CA . ARG A 1 170 ? 7.862 -7.289 -1.585 1.00 79.12 170 ARG A CA 1
ATOM 1328 C C . ARG A 1 170 ? 7.072 -7.666 -2.849 1.00 79.12 170 ARG A C 1
ATOM 1330 O O . ARG A 1 170 ? 7.643 -8.305 -3.725 1.00 79.12 170 ARG 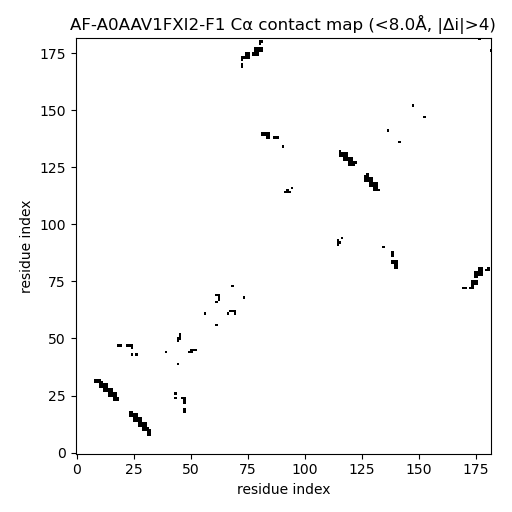A O 1
ATOM 1337 N N . GLY A 1 171 ? 5.820 -7.212 -2.984 1.00 84.69 171 GLY A N 1
ATOM 1338 C CA . GLY A 1 171 ? 4.931 -7.517 -4.120 1.00 84.69 171 GLY A CA 1
ATOM 1339 C C . GLY A 1 171 ? 5.575 -7.417 -5.516 1.00 84.69 171 GLY A C 1
ATOM 1340 O O . GLY A 1 171 ? 5.370 -8.286 -6.357 1.00 84.69 171 GLY A O 1
ATOM 1341 N N . PHE A 1 172 ? 6.434 -6.418 -5.750 1.00 83.88 172 PHE A N 1
ATOM 1342 C CA . PHE A 1 172 ? 7.149 -6.265 -7.027 1.00 83.88 172 PHE A CA 1
ATOM 1343 C C . PHE A 1 172 ? 8.058 -7.451 -7.381 1.00 83.88 172 PHE A C 1
ATOM 1345 O O . PHE A 1 172 ? 8.184 -7.799 -8.548 1.00 83.88 172 PHE A O 1
ATOM 1352 N N . TRP A 1 173 ? 8.674 -8.087 -6.385 1.00 82.25 173 TRP A N 1
ATOM 1353 C CA . TRP A 1 173 ? 9.617 -9.194 -6.575 1.00 82.25 173 TRP A CA 1
ATOM 1354 C C . TRP A 1 173 ? 8.929 -10.540 -6.821 1.00 82.25 173 TRP A C 1
ATOM 1356 O O . TRP A 1 173 ? 9.598 -11.520 -7.137 1.00 82.25 173 TRP A O 1
ATOM 1366 N N . GLN A 1 174 ? 7.607 -10.594 -6.656 1.00 85.50 174 GLN A N 1
ATOM 1367 C CA . GLN A 1 174 ? 6.804 -11.801 -6.866 1.00 85.50 174 GLN A CA 1
ATOM 1368 C C . GLN A 1 174 ? 6.395 -11.969 -8.338 1.00 85.50 174 GLN A C 1
ATOM 1370 O O . GLN A 1 174 ? 5.950 -13.045 -8.746 1.00 85.50 174 GLN A O 1
ATOM 1375 N N . ILE A 1 175 ? 6.534 -10.899 -9.131 1.00 86.25 175 ILE A N 1
ATOM 1376 C CA . ILE A 1 175 ? 6.265 -10.871 -10.567 1.00 86.25 175 ILE A CA 1
ATOM 1377 C C . ILE A 1 175 ? 7.563 -11.217 -11.293 1.00 86.25 175 ILE A C 1
ATOM 1379 O O . ILE A 1 175 ? 8.513 -10.436 -11.309 1.00 86.25 175 ILE A O 1
ATOM 1383 N N . LEU A 1 176 ? 7.607 -12.400 -11.899 1.00 87.12 176 LEU A N 1
ATOM 1384 C CA . LEU A 1 176 ? 8.736 -12.803 -12.734 1.00 87.12 176 LEU A CA 1
ATOM 1385 C C . LEU A 1 176 ? 8.687 -12.053 -14.065 1.00 87.12 176 LEU A C 1
ATOM 1387 O O . LEU A 1 176 ? 7.610 -11.864 -14.619 1.00 87.12 176 LEU A O 1
ATOM 1391 N N . LEU A 1 177 ? 9.839 -11.657 -14.600 1.00 88.50 177 LEU A N 1
ATOM 1392 C CA . LEU A 1 177 ? 9.928 -11.145 -15.967 1.00 88.50 177 LEU A CA 1
ATOM 1393 C C . LEU A 1 177 ? 10.054 -12.307 -16.955 1.00 88.50 177 LEU A C 1
ATOM 1395 O O . LEU A 1 177 ? 10.662 -13.333 -16.641 1.00 88.50 177 LEU A O 1
ATOM 1399 N N . SER A 1 178 ? 9.471 -12.155 -18.142 1.00 89.44 178 SER A N 1
ATOM 1400 C CA . SER A 1 178 ? 9.654 -13.130 -19.219 1.00 89.44 178 SER A CA 1
ATOM 1401 C C . SER A 1 178 ? 11.096 -13.084 -19.758 1.00 89.44 178 SER A C 1
ATOM 1403 O O . SER A 1 178 ? 11.738 -12.033 -19.667 1.00 89.44 178 SER A O 1
ATOM 1405 N N . PRO A 1 179 ? 11.629 -14.181 -20.333 1.00 86.94 179 PRO A N 1
ATOM 1406 C CA . PRO A 1 179 ? 13.000 -14.220 -20.854 1.00 86.94 179 PRO A CA 1
ATOM 1407 C C . PRO A 1 179 ? 13.300 -13.141 -21.902 1.00 86.94 179 PRO A C 1
ATOM 1409 O O . PRO A 1 179 ? 14.431 -12.689 -22.014 1.00 86.94 179 PRO A O 1
ATOM 1412 N N . GLU A 1 180 ? 12.290 -12.696 -22.649 1.00 83.88 180 GLU A N 1
ATOM 1413 C CA . GLU A 1 180 ? 12.402 -11.637 -23.660 1.00 83.88 180 GLU A CA 1
ATOM 1414 C C . GLU A 1 180 ? 12.591 -10.243 -23.047 1.00 83.88 180 GLU A C 1
ATOM 1416 O O . GLU A 1 180 ? 12.970 -9.304 -23.744 1.00 83.88 180 GLU A O 1
ATOM 1421 N N . SER A 1 181 ? 12.275 -10.097 -21.759 1.00 82.69 181 SER A N 1
ATOM 1422 C CA . SER A 1 181 ? 12.373 -8.846 -20.999 1.00 82.69 181 SER A CA 1
ATOM 1423 C C . SER A 1 181 ? 13.535 -8.832 -20.003 1.00 82.69 181 SER A C 1
ATOM 1425 O O . SER A 1 181 ? 13.739 -7.804 -19.354 1.00 82.69 181 SER A O 1
ATOM 1427 N N . ALA A 1 182 ? 14.217 -9.969 -19.835 1.00 63.62 182 ALA A N 1
ATOM 1428 C CA . ALA A 1 182 ? 15.256 -10.200 -18.834 1.00 63.62 182 ALA A CA 1
ATOM 1429 C C . ALA A 1 182 ? 16.660 -9.819 -19.328 1.00 63.62 182 ALA A C 1
ATOM 1431 O O . ALA A 1 182 ? 16.922 -9.918 -20.548 1.00 63.62 182 ALA A O 1
#

Radius of gyration: 23.31 Å; Cα contacts (8 Å, |Δi|>4): 132; chains: 1; bounding box: 56×47×57 Å

pLDDT: mean 75.18, std 17.2, range [26.62, 93.81]

Mean predicted aligned error: 12.96 Å